Protein AF-A0A8J3GT06-F1 (afdb_monomer)

Sequence (235 aa):
MSSTHSVPPRPRIAAIVVALVASAALFVTGVATIASGVLGGYLYWGEALLVTDQRPFMSGQPNVEYNGILFSSMEPLVGARAASTVADVLNQLVLLALAGNLALVAGSLILRRPFTRALRWGLVVLGGLVLASGTIAPQFDALASDLAVQELGFPAATLEPSTLGPSTPQIHGTPADATAPDEQHGEHVLLTAGTWPYILMRVDAGLAAIGITLVLLGILIRDGIRLQRDTEGLV

pLDDT: mean 74.3, std 18.5, range [32.81, 96.5]

Structure (mmCIF, N/CA/C/O backbone):
data_AF-A0A8J3GT06-F1
#
_entry.id   AF-A0A8J3GT06-F1
#
loop_
_atom_site.group_PDB
_atom_site.id
_atom_site.type_symbol
_atom_site.label_ato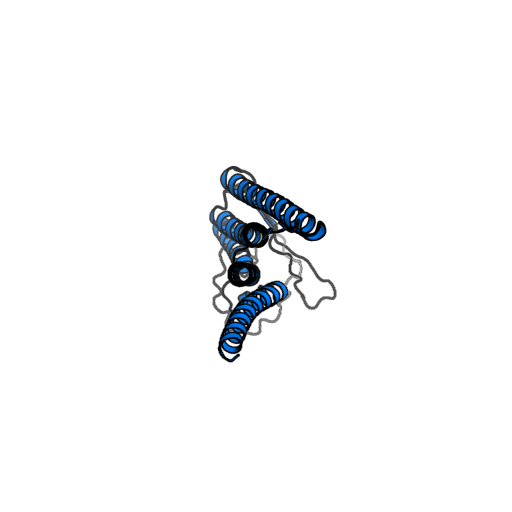m_id
_atom_site.label_alt_id
_atom_site.label_comp_id
_atom_site.label_asym_id
_atom_site.label_entity_id
_atom_site.label_seq_id
_atom_site.pdbx_PDB_ins_code
_atom_site.Cartn_x
_atom_site.Cartn_y
_atom_site.Cartn_z
_atom_site.occupancy
_atom_site.B_iso_or_equiv
_atom_site.auth_seq_id
_atom_site.auth_comp_id
_atom_site.auth_asym_id
_atom_site.auth_atom_id
_atom_site.pdbx_PDB_model_num
ATOM 1 N N . MET A 1 1 ? -29.987 17.899 41.317 1.00 56.78 1 MET A N 1
ATOM 2 C CA . MET A 1 1 ? -29.100 16.806 40.863 1.00 56.78 1 MET A CA 1
ATOM 3 C C . MET A 1 1 ? -27.958 17.440 40.081 1.00 56.78 1 MET A C 1
ATOM 5 O O . MET A 1 1 ? -28.186 17.888 38.968 1.00 56.78 1 MET A O 1
ATOM 9 N N . SER A 1 2 ? -26.779 17.594 40.692 1.00 64.56 2 SER A N 1
ATOM 10 C CA . SER A 1 2 ? -25.617 18.209 40.031 1.00 64.56 2 SER A CA 1
ATOM 11 C C . SER A 1 2 ? -24.928 17.195 39.127 1.00 64.56 2 SER A C 1
ATOM 13 O O . SER A 1 2 ? -24.384 16.207 39.614 1.00 64.56 2 SER A O 1
ATOM 15 N N . SER A 1 3 ? -24.930 17.447 37.820 1.00 66.94 3 SER A N 1
ATOM 16 C CA . SER A 1 3 ? -24.086 16.736 36.864 1.00 66.94 3 SER A CA 1
ATOM 17 C C . SER A 1 3 ? -22.638 17.190 37.048 1.00 66.94 3 SER A C 1
ATOM 19 O O . SER A 1 3 ? -22.244 18.263 36.587 1.00 66.94 3 SER A O 1
ATOM 21 N N . THR A 1 4 ? -21.832 16.400 37.746 1.00 69.94 4 THR A N 1
ATOM 22 C CA . THR A 1 4 ? -20.388 16.614 37.806 1.00 69.94 4 THR A CA 1
ATOM 23 C C . THR A 1 4 ? -19.786 16.272 36.441 1.00 69.94 4 THR A C 1
ATOM 25 O O . THR A 1 4 ? -19.720 15.114 36.034 1.00 69.94 4 THR A O 1
ATOM 28 N N . HIS A 1 5 ? -19.363 17.293 35.693 1.00 67.31 5 HIS A N 1
ATOM 29 C CA . HIS A 1 5 ? -18.553 17.104 34.491 1.00 67.31 5 HIS A CA 1
ATOM 30 C C . HIS A 1 5 ? -17.193 16.527 34.904 1.00 67.31 5 HIS A C 1
ATOM 32 O O . HIS A 1 5 ? -16.328 17.244 35.404 1.00 67.31 5 HIS A O 1
ATOM 38 N N . SER A 1 6 ? -17.003 15.220 34.722 1.00 75.69 6 SER A N 1
ATOM 39 C CA . SER A 1 6 ? -15.711 14.580 34.949 1.00 75.69 6 SER A CA 1
ATOM 40 C C . SER A 1 6 ? -14.716 15.025 33.874 1.00 75.69 6 SER A C 1
ATOM 42 O O . SER A 1 6 ? -14.921 14.835 32.672 1.00 75.69 6 SER A O 1
ATOM 44 N N . VAL A 1 7 ? -13.629 15.658 34.313 1.00 78.25 7 VAL A N 1
ATOM 45 C CA . VAL A 1 7 ? -12.494 15.998 33.450 1.00 78.25 7 VAL A CA 1
ATOM 46 C C . VAL A 1 7 ? -11.867 14.685 32.959 1.00 78.25 7 VAL A C 1
ATOM 48 O O . VAL A 1 7 ? -11.602 13.802 33.779 1.00 78.25 7 VAL A O 1
ATOM 51 N N . PRO A 1 8 ? -11.639 14.504 31.644 1.00 73.50 8 PRO A N 1
ATOM 52 C CA . PRO A 1 8 ? -11.047 13.276 31.130 1.00 73.50 8 PRO A CA 1
ATOM 53 C C . PRO A 1 8 ? -9.624 13.071 31.677 1.00 73.50 8 PRO A C 1
ATOM 55 O O . PRO A 1 8 ? -8.892 14.041 31.891 1.00 73.50 8 PRO A O 1
ATOM 58 N N . PRO A 1 9 ? -9.193 11.814 31.878 1.00 82.62 9 PRO A N 1
ATOM 59 C CA . PRO A 1 9 ? -7.866 11.518 32.401 1.00 82.62 9 PRO A CA 1
ATOM 60 C C . PRO A 1 9 ? -6.782 12.038 31.443 1.00 82.62 9 PRO A C 1
ATOM 62 O O . PRO A 1 9 ? -6.801 11.744 30.245 1.00 82.62 9 PRO A O 1
ATOM 65 N N . ARG A 1 10 ? -5.802 12.772 31.990 1.00 85.06 10 ARG A N 1
ATOM 66 C CA . ARG A 1 10 ? -4.627 13.323 31.282 1.00 85.06 10 ARG A CA 1
ATOM 67 C C . ARG A 1 10 ? -3.958 12.372 30.264 1.00 85.06 10 ARG A C 1
ATOM 69 O O . ARG A 1 10 ? -3.665 12.852 29.169 1.00 85.06 10 ARG A O 1
ATOM 76 N N . PRO A 1 11 ? -3.760 11.058 30.525 1.00 85.94 11 PRO A N 1
ATOM 77 C CA . PRO A 1 11 ? -3.137 10.161 29.541 1.00 85.94 11 PRO A CA 1
ATOM 78 C C . PRO A 1 11 ? -3.925 10.029 28.231 1.00 85.94 11 PRO A C 1
ATOM 80 O O . PRO A 1 11 ? -3.330 9.869 27.168 1.00 85.94 11 PRO A O 1
ATOM 83 N N . ARG A 1 12 ? -5.258 10.153 28.270 1.00 79.69 12 ARG A N 1
ATOM 84 C CA . ARG A 1 12 ? -6.092 10.051 27.065 1.00 79.69 12 ARG A CA 1
ATOM 85 C C . ARG A 1 12 ? -5.878 11.237 26.127 1.00 79.69 12 ARG A C 1
ATOM 87 O O . ARG A 1 12 ? -5.834 11.052 24.917 1.00 79.69 12 ARG A O 1
ATOM 94 N N . ILE A 1 13 ? -5.740 12.441 26.684 1.00 83.25 13 ILE A N 1
ATOM 95 C CA . ILE A 1 13 ? -5.494 13.658 25.900 1.00 83.25 13 ILE A CA 1
ATOM 96 C C . ILE A 1 13 ? -4.124 13.561 25.220 1.00 83.25 13 ILE A C 1
ATOM 98 O O . ILE A 1 13 ? -4.027 13.809 24.022 1.00 83.25 13 ILE A O 1
ATOM 102 N N . ALA A 1 14 ? -3.095 13.122 25.952 1.00 85.75 14 ALA A N 1
ATOM 103 C CA . ALA A 1 14 ? -1.754 12.942 25.402 1.00 85.75 14 ALA A CA 1
ATOM 104 C C . ALA A 1 14 ? -1.736 11.945 24.229 1.00 85.75 14 ALA A C 1
ATOM 106 O O . ALA A 1 14 ? -1.213 12.269 23.166 1.00 85.75 14 ALA A O 1
ATOM 107 N N . ALA A 1 15 ? -2.373 10.777 24.377 1.00 82.25 15 ALA A N 1
ATOM 108 C CA . ALA A 1 15 ? -2.441 9.775 23.311 1.00 82.25 15 ALA A CA 1
ATOM 109 C C . ALA A 1 15 ? -3.134 10.301 22.039 1.00 82.25 15 ALA A C 1
ATOM 111 O O . ALA A 1 15 ? -2.670 10.049 20.930 1.00 82.25 15 ALA A O 1
ATOM 112 N N . ILE A 1 16 ? -4.218 11.070 22.194 1.00 85.75 16 ILE A N 1
ATOM 113 C CA . ILE A 1 16 ? -4.935 11.688 21.068 1.00 85.75 16 ILE A CA 1
ATOM 114 C C . ILE A 1 16 ? -4.046 12.708 20.349 1.00 85.75 16 ILE A C 1
ATOM 116 O O . ILE A 1 16 ? -3.973 12.690 19.122 1.00 85.75 16 ILE A O 1
ATOM 120 N N . VAL A 1 17 ? -3.361 13.579 21.096 1.00 88.38 17 VAL A N 1
ATOM 121 C CA . VAL A 1 17 ? -2.465 14.591 20.517 1.00 88.38 17 VAL A CA 1
ATOM 122 C C . VAL A 1 17 ? -1.322 13.922 19.756 1.00 88.38 17 VAL A C 1
ATOM 124 O O . VAL A 1 17 ? -1.069 14.287 18.611 1.00 88.38 17 VAL A O 1
ATOM 127 N N . VAL A 1 18 ? -0.686 12.901 20.339 1.00 89.50 18 VAL A N 1
ATOM 128 C CA . VAL A 1 18 ? 0.391 12.147 19.678 1.00 89.50 18 VAL A CA 1
ATOM 129 C C . VAL A 1 18 ? -0.103 11.493 18.387 1.00 89.50 18 VAL A C 1
ATOM 131 O O . VAL A 1 18 ? 0.549 11.628 17.355 1.00 89.50 18 VAL A O 1
ATOM 134 N N . ALA A 1 19 ? -1.270 10.842 18.407 1.00 82.44 19 ALA A N 1
ATOM 135 C CA . ALA A 1 19 ? -1.837 10.208 17.217 1.00 82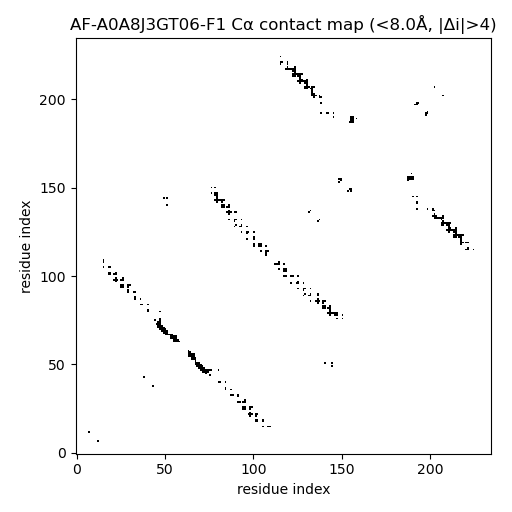.44 19 ALA A CA 1
ATOM 136 C C . ALA A 1 19 ? -2.153 11.218 16.098 1.00 82.44 19 ALA A C 1
ATOM 138 O O . ALA A 1 19 ? -1.909 10.929 14.927 1.00 82.44 19 ALA A O 1
ATOM 139 N N . LEU A 1 20 ? -2.660 12.409 16.443 1.00 85.75 20 LEU A N 1
ATOM 140 C CA . LEU A 1 20 ? -2.934 13.474 15.472 1.00 85.75 20 LEU A CA 1
ATOM 141 C C . LEU A 1 20 ? -1.653 14.057 14.875 1.00 85.75 20 LEU A C 1
ATOM 143 O O . LEU A 1 20 ? -1.583 14.239 13.663 1.00 85.75 20 LEU A O 1
ATOM 147 N N . VAL A 1 21 ? -0.638 14.318 15.702 1.00 89.12 21 VAL A N 1
ATOM 148 C CA . VAL A 1 21 ? 0.659 14.828 15.231 1.00 89.12 21 VAL A CA 1
ATOM 149 C C . VAL A 1 21 ? 1.339 13.802 14.326 1.00 89.12 21 VAL A C 1
ATOM 151 O O . VAL A 1 21 ? 1.790 14.157 13.241 1.00 89.12 21 VAL A O 1
ATOM 154 N N . ALA A 1 22 ? 1.354 12.526 14.723 1.00 86.06 22 ALA A N 1
ATOM 155 C CA . ALA A 1 22 ? 1.900 11.448 13.905 1.00 86.06 22 ALA A CA 1
ATOM 156 C C . ALA A 1 22 ? 1.150 11.309 12.571 1.00 86.06 22 ALA A C 1
ATOM 158 O O . ALA A 1 22 ? 1.777 11.200 11.522 1.00 86.06 22 ALA A O 1
ATOM 159 N N . SER A 1 23 ? -0.184 11.375 12.592 1.00 81.06 23 SER A N 1
ATOM 160 C CA . SER A 1 23 ? -1.004 11.360 11.377 1.00 81.06 23 SER A CA 1
ATOM 161 C C . SER A 1 23 ? -0.687 12.537 10.451 1.00 81.06 23 SER A C 1
ATOM 163 O O . SER A 1 23 ? -0.471 12.326 9.261 1.00 81.06 23 SER A O 1
ATOM 165 N N . ALA A 1 24 ? -0.594 13.759 10.983 1.00 84.00 24 ALA A N 1
ATOM 166 C CA . ALA A 1 24 ? -0.264 14.939 10.189 1.00 84.00 24 ALA A CA 1
ATOM 167 C C . ALA A 1 24 ? 1.135 14.835 9.565 1.00 84.00 24 ALA A C 1
ATOM 169 O O . ALA A 1 24 ? 1.290 15.104 8.376 1.00 84.00 24 ALA A O 1
ATOM 170 N N . ALA A 1 25 ? 2.133 14.393 10.337 1.00 87.38 25 ALA A N 1
ATOM 171 C CA . ALA A 1 25 ? 3.492 14.186 9.844 1.00 87.38 25 ALA A CA 1
ATOM 172 C C . ALA A 1 25 ? 3.529 13.143 8.718 1.00 87.38 25 ALA A C 1
ATOM 174 O O . ALA A 1 25 ? 4.070 13.417 7.652 1.00 87.38 25 ALA A O 1
ATOM 175 N N . LEU A 1 26 ? 2.892 11.984 8.915 1.00 84.25 26 LEU A N 1
ATOM 176 C CA . LEU A 1 26 ? 2.798 10.948 7.886 1.00 84.25 26 LEU A CA 1
ATOM 177 C C . LEU A 1 26 ? 2.080 11.467 6.635 1.00 84.25 26 LEU A C 1
ATOM 179 O O . LEU A 1 26 ? 2.570 11.283 5.527 1.00 84.25 26 LEU A O 1
ATOM 183 N N . PHE A 1 27 ? 0.957 12.168 6.790 1.00 86.69 27 PHE A N 1
ATOM 184 C CA . PHE A 1 27 ? 0.220 12.719 5.656 1.00 86.69 27 PHE A CA 1
ATOM 185 C C . PHE A 1 27 ? 1.072 13.694 4.835 1.00 86.69 27 PHE A C 1
ATOM 187 O O . PHE A 1 27 ? 1.149 13.559 3.616 1.00 86.69 27 PHE A O 1
ATOM 194 N N . VAL A 1 28 ? 1.751 14.639 5.495 1.00 87.56 28 VAL A N 1
ATOM 195 C CA . VAL A 1 28 ? 2.631 15.605 4.823 1.00 87.56 28 VAL A CA 1
ATOM 196 C C . VAL A 1 28 ? 3.773 14.891 4.101 1.00 87.56 28 VAL A C 1
ATOM 198 O O . VAL A 1 28 ? 4.014 15.188 2.935 1.00 87.56 28 VAL A O 1
ATOM 201 N N . THR A 1 29 ? 4.427 13.917 4.741 1.00 87.12 29 THR A N 1
ATOM 202 C CA . THR A 1 29 ? 5.504 13.132 4.118 1.00 87.12 29 THR A CA 1
ATOM 203 C C . THR A 1 29 ? 5.009 12.347 2.903 1.00 87.12 29 THR A C 1
ATOM 205 O O . THR A 1 29 ? 5.645 12.387 1.852 1.00 87.12 29 THR A O 1
ATOM 208 N N . GLY A 1 30 ? 3.859 11.675 3.008 1.00 80.06 30 GLY A N 1
ATOM 209 C CA . GLY A 1 30 ? 3.277 10.914 1.901 1.00 80.06 30 GLY A CA 1
ATOM 210 C C . GLY A 1 30 ? 2.906 11.807 0.717 1.00 80.06 30 GLY A C 1
ATOM 211 O O . GLY A 1 30 ? 3.290 11.526 -0.415 1.00 80.06 30 GLY A O 1
ATOM 212 N N . VAL A 1 31 ? 2.230 12.933 0.972 1.00 84.81 31 VAL A N 1
ATOM 213 C CA . VAL A 1 31 ? 1.879 13.901 -0.081 1.00 84.81 31 VAL A CA 1
ATOM 214 C C . VAL A 1 31 ? 3.128 14.511 -0.712 1.00 84.81 31 VAL A C 1
ATOM 216 O O . VAL A 1 31 ? 3.192 14.600 -1.934 1.00 84.81 31 VAL A O 1
ATOM 219 N N . ALA A 1 32 ? 4.126 14.901 0.087 1.00 85.50 32 ALA A N 1
ATOM 220 C CA . ALA A 1 32 ? 5.371 15.467 -0.425 1.00 85.50 32 ALA A CA 1
ATOM 221 C C . ALA A 1 32 ? 6.125 14.471 -1.315 1.00 85.50 32 ALA A C 1
ATOM 223 O O . ALA A 1 32 ? 6.616 14.866 -2.368 1.00 85.50 32 ALA A O 1
ATOM 224 N N . THR A 1 33 ? 6.153 13.189 -0.937 1.00 81.50 33 THR A N 1
ATOM 225 C CA . THR A 1 33 ? 6.840 12.138 -1.705 1.00 81.50 33 THR A CA 1
ATOM 226 C C . THR A 1 33 ? 6.109 11.809 -3.008 1.00 81.50 33 THR A C 1
ATOM 228 O O . THR A 1 33 ? 6.741 11.672 -4.053 1.00 81.50 33 THR A O 1
ATOM 231 N N . ILE A 1 34 ? 4.770 11.748 -2.992 1.00 83.19 34 ILE A N 1
ATOM 232 C CA . ILE A 1 34 ? 3.976 11.603 -4.226 1.00 83.19 34 ILE A CA 1
ATOM 233 C C . ILE A 1 34 ? 4.184 12.818 -5.129 1.00 83.19 34 ILE A C 1
ATOM 235 O O . ILE A 1 34 ? 4.432 12.660 -6.320 1.00 83.19 34 ILE A O 1
ATOM 239 N N . ALA A 1 35 ? 4.100 14.030 -4.576 1.00 85.00 35 ALA A N 1
ATOM 240 C CA . ALA A 1 35 ? 4.286 15.251 -5.345 1.00 85.00 35 ALA A CA 1
ATOM 241 C C . ALA A 1 35 ? 5.686 15.303 -5.962 1.00 85.00 35 ALA A C 1
ATOM 243 O O . ALA A 1 35 ? 5.800 15.604 -7.143 1.00 85.00 35 ALA A O 1
ATOM 244 N N . SER A 1 36 ? 6.738 14.956 -5.214 1.00 81.06 36 SER A N 1
ATOM 245 C CA . SER A 1 36 ? 8.103 14.915 -5.740 1.00 81.06 36 SER A CA 1
ATOM 246 C C . SER A 1 36 ? 8.295 13.822 -6.786 1.00 81.06 36 SER A C 1
ATOM 248 O O . SER A 1 36 ? 8.979 14.066 -7.771 1.00 81.06 36 SER A O 1
ATOM 250 N N . GLY A 1 37 ? 7.682 12.647 -6.609 1.00 77.06 37 GLY A N 1
ATOM 251 C CA . GLY A 1 37 ? 7.752 11.545 -7.573 1.00 77.06 37 GLY A CA 1
ATOM 252 C C . GLY A 1 37 ? 7.040 11.878 -8.883 1.00 77.06 37 GLY A C 1
ATOM 253 O O . GLY A 1 37 ? 7.619 11.748 -9.954 1.00 77.06 37 GLY A O 1
ATOM 254 N N . VAL A 1 38 ? 5.815 12.406 -8.803 1.00 78.12 38 VAL A N 1
ATOM 255 C CA . VAL A 1 38 ? 5.036 12.832 -9.975 1.00 78.12 38 VAL A CA 1
ATOM 256 C C . VAL A 1 38 ? 5.714 14.017 -10.663 1.00 78.12 38 VAL A C 1
ATOM 258 O O . VAL A 1 38 ? 5.969 13.972 -11.863 1.00 78.12 38 VAL A O 1
ATOM 261 N N . LEU A 1 39 ? 6.060 15.074 -9.924 1.00 80.50 39 LEU A N 1
ATOM 262 C CA . LEU A 1 39 ? 6.734 16.236 -10.506 1.00 80.50 39 LEU A CA 1
ATOM 263 C C . LEU A 1 39 ? 8.106 15.854 -11.068 1.00 80.50 39 LEU A C 1
ATOM 265 O O . LEU A 1 39 ? 8.439 16.292 -12.160 1.00 80.50 39 LEU A O 1
ATOM 269 N N . GLY A 1 40 ? 8.869 15.006 -10.379 1.00 70.44 40 GLY A N 1
ATOM 270 C CA . GLY A 1 40 ? 10.142 14.476 -10.862 1.00 70.44 40 GLY A CA 1
ATOM 271 C C . GLY A 1 40 ? 9.977 13.673 -12.150 1.00 70.44 40 GLY A C 1
ATOM 272 O O . GLY A 1 40 ? 10.653 13.956 -13.131 1.00 70.44 40 GLY A O 1
ATOM 273 N N . GLY A 1 41 ? 9.023 12.742 -12.195 1.00 66.62 41 GLY A N 1
ATOM 274 C CA . GLY A 1 41 ? 8.772 11.896 -13.364 1.00 66.62 41 GLY A CA 1
ATOM 275 C C . GLY A 1 41 ? 8.337 12.669 -14.613 1.00 66.62 41 GLY A C 1
ATOM 276 O O . GLY A 1 41 ? 8.779 12.334 -15.713 1.00 66.62 41 GLY A O 1
ATOM 277 N N . TYR A 1 42 ? 7.518 13.719 -14.451 1.00 64.81 42 TYR A N 1
ATOM 278 C CA . TYR A 1 42 ? 6.988 14.516 -15.567 1.00 64.81 42 TYR A CA 1
ATOM 279 C C . TYR A 1 42 ? 7.824 15.754 -15.930 1.00 64.81 42 TYR A C 1
ATOM 281 O O . TYR A 1 42 ? 7.787 16.179 -17.083 1.00 64.81 42 TYR A O 1
ATOM 289 N N . LEU A 1 43 ? 8.550 16.365 -14.984 1.00 61.59 43 LEU A N 1
ATOM 290 C CA . LEU A 1 43 ? 9.301 17.608 -15.229 1.00 61.59 43 LEU A CA 1
ATOM 291 C C . LEU A 1 43 ? 10.794 17.383 -15.494 1.00 61.59 43 LEU A C 1
ATOM 293 O O . LEU A 1 43 ? 11.419 18.266 -16.083 1.00 61.59 43 LEU A O 1
ATOM 297 N N . TYR A 1 44 ? 11.383 16.240 -15.118 1.00 56.31 44 TYR A N 1
ATOM 298 C CA . TYR A 1 44 ? 12.775 15.949 -15.472 1.00 56.31 44 TYR A CA 1
ATOM 299 C C . TYR A 1 44 ? 12.892 15.350 -16.879 1.00 56.31 44 TYR A C 1
ATOM 301 O O . TYR A 1 44 ? 12.746 14.145 -17.099 1.00 56.31 44 TYR A O 1
ATOM 309 N N . TRP A 1 45 ? 13.275 16.214 -17.819 1.00 51.47 45 TRP A N 1
ATOM 310 C CA . TRP A 1 45 ? 13.847 15.881 -19.131 1.00 51.47 45 TRP A CA 1
ATOM 311 C C . TRP A 1 45 ? 15.319 15.430 -18.999 1.00 51.47 45 TRP A C 1
ATOM 313 O O . TRP A 1 45 ? 16.187 15.893 -19.732 1.00 51.47 45 TRP A O 1
ATOM 323 N N . GLY A 1 46 ? 15.631 14.617 -17.988 1.00 52.41 46 GLY A N 1
ATOM 324 C CA . GLY A 1 46 ? 16.983 14.128 -17.695 1.00 52.41 46 GLY A CA 1
ATOM 325 C C . GLY A 1 46 ? 17.038 12.605 -17.688 1.00 52.41 46 GLY A C 1
ATOM 326 O O . GLY A 1 46 ? 15.982 11.972 -17.649 1.00 52.41 46 GLY A O 1
ATOM 327 N N . GLU A 1 47 ? 18.257 12.058 -17.734 1.00 49.44 47 GLU A N 1
ATOM 328 C CA . GLU A 1 47 ? 18.579 10.624 -17.792 1.00 49.44 47 GLU A CA 1
ATOM 329 C C . GLU A 1 47 ? 17.602 9.770 -16.972 1.00 49.44 47 GLU A C 1
ATOM 331 O O . GLU A 1 47 ? 17.430 9.961 -15.766 1.00 49.44 47 GLU A O 1
ATOM 336 N N . ALA A 1 48 ? 16.919 8.836 -17.636 1.00 47.34 48 ALA A N 1
ATOM 337 C CA . ALA A 1 48 ? 16.131 7.841 -16.926 1.00 47.34 48 ALA A CA 1
ATOM 338 C C . ALA A 1 48 ? 17.099 6.828 -16.316 1.00 47.34 48 ALA A C 1
ATOM 340 O O . ALA A 1 48 ? 17.708 6.066 -17.055 1.00 47.34 48 ALA A O 1
ATOM 341 N N . LEU A 1 49 ? 17.234 6.831 -14.991 1.00 49.50 49 LEU A N 1
ATOM 342 C CA . LEU A 1 49 ? 17.957 5.796 -14.268 1.00 49.50 49 LEU A CA 1
ATOM 343 C C . LEU A 1 49 ? 16.963 4.710 -13.860 1.00 49.50 49 LEU A C 1
ATOM 345 O O . LEU A 1 49 ? 16.270 4.854 -12.852 1.00 49.50 49 LEU A O 1
ATOM 349 N N . LEU A 1 50 ? 16.873 3.633 -14.639 1.00 51.50 50 LEU A N 1
ATOM 350 C CA . LEU A 1 50 ? 16.113 2.462 -14.214 1.00 51.50 50 LEU A CA 1
ATOM 351 C C . LEU A 1 50 ? 17.066 1.507 -13.495 1.00 51.50 50 LEU A C 1
ATOM 353 O O . LEU A 1 50 ? 17.927 0.890 -14.122 1.00 51.50 50 LEU A O 1
ATOM 357 N N . VAL A 1 51 ? 16.925 1.404 -12.174 1.00 55.25 51 VAL A N 1
ATOM 358 C CA . VAL A 1 51 ? 17.625 0.394 -11.375 1.00 55.25 51 VAL A CA 1
ATOM 359 C C . VAL A 1 51 ? 16.680 -0.786 -11.218 1.00 55.25 51 VAL A C 1
ATOM 361 O O . VAL A 1 51 ? 15.713 -0.715 -10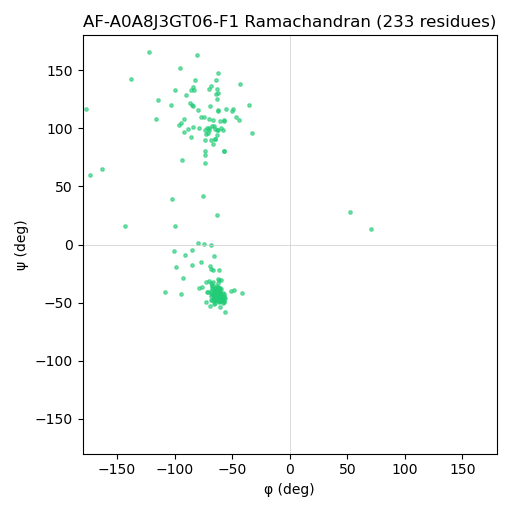.463 1.00 55.25 51 VAL A O 1
ATOM 364 N N . THR A 1 52 ? 16.928 -1.873 -11.944 1.00 55.81 52 THR A N 1
ATOM 365 C CA . THR A 1 52 ? 16.190 -3.117 -11.706 1.00 55.81 52 THR A CA 1
ATOM 366 C C . THR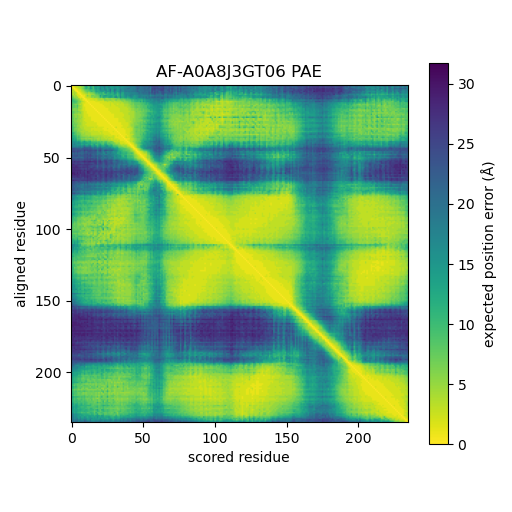 A 1 52 ? 16.585 -3.692 -10.349 1.00 55.81 52 THR A C 1
ATOM 368 O O . THR A 1 52 ? 17.776 -3.744 -10.033 1.00 55.81 52 THR A O 1
ATOM 371 N N . ASP A 1 53 ? 15.599 -4.148 -9.576 1.00 50.44 53 ASP A N 1
ATOM 372 C CA . ASP A 1 53 ? 15.790 -4.784 -8.269 1.00 50.44 53 ASP A CA 1
ATOM 373 C C . ASP A 1 53 ? 16.864 -5.888 -8.356 1.00 50.44 53 ASP A C 1
ATOM 375 O O . ASP A 1 53 ? 16.720 -6.858 -9.109 1.00 50.44 53 ASP A O 1
ATOM 379 N N . GLN A 1 54 ? 17.973 -5.705 -7.630 1.00 47.16 54 GLN A N 1
ATOM 380 C CA . GLN A 1 54 ? 19.121 -6.612 -7.616 1.00 47.16 54 GLN A CA 1
ATOM 381 C C . GLN A 1 54 ? 18.750 -7.873 -6.839 1.00 47.16 54 GLN A C 1
ATOM 383 O O . GLN A 1 54 ? 19.072 -8.021 -5.660 1.00 47.16 54 GLN A O 1
ATOM 388 N N . ARG A 1 55 ? 18.037 -8.798 -7.477 1.00 43.91 55 ARG A N 1
ATOM 389 C CA . ARG A 1 55 ? 17.787 -10.098 -6.861 1.00 43.91 55 ARG A CA 1
ATOM 390 C C . ARG A 1 55 ? 18.969 -11.025 -7.125 1.00 43.91 55 ARG A C 1
ATOM 392 O O . ARG A 1 55 ? 19.465 -11.066 -8.249 1.00 43.91 55 ARG A O 1
ATOM 399 N N . PRO A 1 56 ? 19.430 -11.764 -6.105 1.00 40.44 56 PRO A N 1
ATOM 400 C CA . PRO A 1 56 ? 20.562 -12.661 -6.246 1.00 40.44 56 PRO A CA 1
ATOM 401 C C . PRO A 1 56 ? 20.227 -13.745 -7.270 1.00 40.44 56 PRO A C 1
ATOM 403 O O . PRO A 1 56 ? 19.342 -14.574 -7.045 1.00 40.44 56 PRO A O 1
ATOM 406 N N . PHE A 1 57 ? 20.944 -13.760 -8.390 1.00 42.53 57 PHE A N 1
ATOM 407 C CA . PHE A 1 57 ? 20.950 -14.925 -9.256 1.00 42.53 57 PHE A CA 1
ATOM 408 C C . PHE A 1 57 ? 21.857 -15.961 -8.599 1.00 42.53 57 PHE A C 1
ATOM 410 O O . PHE A 1 57 ? 23.073 -15.797 -8.546 1.00 42.53 57 PHE A O 1
ATOM 417 N N . MET A 1 58 ? 21.272 -17.043 -8.084 1.00 37.09 58 MET A N 1
ATOM 418 C CA . MET A 1 58 ? 22.051 -18.239 -7.771 1.00 37.09 58 MET A CA 1
ATOM 419 C C . MET A 1 58 ? 22.405 -18.927 -9.093 1.00 37.09 58 MET A C 1
ATOM 421 O O . MET A 1 58 ? 21.791 -19.922 -9.475 1.00 37.09 58 MET A O 1
ATOM 425 N N . SER A 1 59 ? 23.387 -18.390 -9.821 1.00 41.53 59 SER A N 1
ATOM 426 C CA . SER A 1 59 ? 24.183 -19.261 -10.684 1.00 41.53 59 SER A CA 1
ATOM 427 C C . SER A 1 59 ? 24.909 -20.221 -9.735 1.00 41.53 59 SER A C 1
ATOM 429 O O . SER A 1 59 ? 25.264 -19.821 -8.632 1.00 41.53 59 SER A O 1
ATOM 431 N N . GLY A 1 60 ? 25.067 -21.502 -10.071 1.00 38.09 60 GLY A N 1
ATOM 432 C CA . GLY A 1 60 ? 25.630 -22.532 -9.176 1.00 38.09 60 GLY A CA 1
ATOM 433 C C . GLY A 1 60 ? 27.095 -22.328 -8.743 1.00 38.09 60 GLY A C 1
ATOM 434 O O . GLY A 1 60 ? 27.783 -23.302 -8.449 1.00 38.09 60 GLY A O 1
ATOM 435 N N . GLN A 1 61 ? 27.591 -21.092 -8.734 1.00 37.56 61 GLN A N 1
ATOM 436 C CA . GLN A 1 61 ? 28.864 -20.663 -8.189 1.00 37.56 61 GLN A CA 1
ATOM 437 C C . GLN A 1 61 ? 28.707 -20.133 -6.750 1.00 37.56 61 GLN A C 1
ATOM 439 O O . GLN A 1 61 ? 27.660 -19.608 -6.381 1.00 37.56 61 GLN A O 1
ATOM 444 N N . PRO A 1 62 ? 29.757 -20.227 -5.915 1.00 37.78 62 PRO A N 1
ATOM 445 C CA . PRO A 1 62 ? 29.738 -19.755 -4.525 1.00 37.78 62 PRO A CA 1
ATOM 446 C C . PRO A 1 62 ? 29.649 -18.224 -4.368 1.00 37.78 62 PRO A C 1
ATOM 448 O O . PRO A 1 62 ? 29.620 -17.739 -3.238 1.00 37.78 62 PRO A O 1
ATOM 451 N N . ASN A 1 63 ? 29.600 -17.466 -5.467 1.00 32.81 63 ASN A N 1
ATOM 452 C CA . ASN A 1 63 ? 29.458 -16.016 -5.458 1.00 32.81 63 ASN A CA 1
ATOM 453 C C . ASN A 1 63 ? 28.021 -15.624 -5.810 1.00 32.81 63 ASN A C 1
ATOM 455 O O . ASN A 1 63 ? 27.525 -15.926 -6.892 1.00 32.81 63 ASN A O 1
ATOM 459 N N . VAL A 1 64 ? 27.369 -14.920 -4.886 1.00 36.16 64 VAL A N 1
ATOM 460 C CA . VAL A 1 64 ? 26.089 -14.257 -5.133 1.00 36.16 64 VAL A CA 1
ATOM 461 C C . VAL A 1 64 ? 26.380 -12.964 -5.891 1.00 36.16 64 VAL A C 1
ATOM 463 O O . VAL A 1 64 ? 26.807 -11.978 -5.293 1.00 36.16 64 VAL A O 1
ATOM 466 N N . GLU A 1 65 ? 26.195 -12.979 -7.208 1.00 37.78 65 GLU A N 1
ATOM 467 C CA . GLU A 1 65 ? 26.326 -11.784 -8.041 1.00 37.78 65 GLU A CA 1
ATOM 468 C C . GLU A 1 65 ? 24.997 -11.020 -8.074 1.00 37.78 65 GLU A C 1
ATOM 470 O O . GLU A 1 65 ? 23.948 -11.544 -8.459 1.00 37.78 65 GLU A O 1
ATOM 475 N N . TYR A 1 66 ? 25.047 -9.762 -7.640 1.00 38.19 66 TYR A N 1
ATOM 476 C CA . TYR A 1 66 ? 23.933 -8.821 -7.683 1.00 38.19 66 TYR A CA 1
ATOM 477 C C . TYR A 1 66 ? 24.032 -7.996 -8.971 1.00 38.19 66 TYR A C 1
ATOM 479 O O . TYR A 1 66 ? 24.408 -6.826 -8.940 1.00 38.19 66 TYR A O 1
ATOM 487 N N . ASN A 1 67 ? 23.737 -8.603 -10.122 1.00 47.34 67 ASN A N 1
ATOM 488 C CA . ASN A 1 67 ? 23.699 -7.869 -11.389 1.00 47.34 67 ASN A CA 1
ATOM 489 C C . ASN A 1 67 ? 22.320 -7.233 -11.582 1.00 47.34 67 ASN A C 1
ATOM 491 O O . ASN A 1 67 ? 21.390 -7.851 -12.095 1.00 47.34 67 ASN A O 1
ATOM 495 N N . GLY A 1 68 ? 22.188 -5.983 -11.139 1.00 52.84 68 GLY A N 1
ATOM 496 C CA . GLY A 1 68 ? 21.141 -5.092 -11.634 1.00 52.84 68 GLY A CA 1
ATOM 497 C C . GLY A 1 68 ? 21.611 -4.466 -12.941 1.00 52.84 68 GLY A C 1
ATOM 498 O O . GLY A 1 68 ? 22.742 -3.986 -13.010 1.00 52.84 68 GLY A O 1
ATOM 499 N N . ILE A 1 69 ? 20.765 -4.465 -13.969 1.00 54.03 69 ILE A N 1
ATOM 500 C CA . ILE A 1 69 ? 21.064 -3.743 -15.205 1.00 54.03 69 ILE A CA 1
ATOM 501 C C . ILE A 1 69 ? 20.623 -2.302 -14.983 1.00 54.03 69 ILE A C 1
ATOM 503 O O . ILE A 1 69 ? 19.464 -2.030 -14.666 1.00 54.03 69 ILE A O 1
ATOM 507 N N . LEU A 1 70 ? 21.577 -1.387 -15.092 1.00 56.09 70 LEU A N 1
ATOM 508 C CA . LEU A 1 70 ? 21.335 0.036 -14.949 1.00 56.09 70 LEU A CA 1
ATOM 509 C C . LEU A 1 70 ? 21.155 0.611 -16.350 1.00 56.09 70 LEU A C 1
ATOM 511 O O . LEU A 1 70 ? 22.118 0.778 -17.096 1.00 56.09 70 LEU A O 1
ATOM 515 N N . PHE A 1 71 ? 19.904 0.867 -16.719 1.00 54.78 71 PHE A N 1
ATOM 516 C CA . PHE A 1 71 ? 19.593 1.527 -17.980 1.00 54.78 71 PHE A CA 1
ATOM 517 C C . PHE A 1 71 ? 19.702 3.032 -17.753 1.00 54.78 71 PHE A C 1
ATOM 519 O O . PHE A 1 71 ? 18.988 3.568 -16.907 1.00 54.78 71 PHE A O 1
ATOM 526 N N . SER A 1 72 ? 20.606 3.691 -18.482 1.00 59.12 72 SER A N 1
ATOM 527 C CA . SER A 1 72 ? 20.635 5.148 -18.625 1.00 59.12 72 SER A CA 1
ATOM 528 C C . SER A 1 72 ? 20.349 5.485 -20.080 1.00 59.12 72 SER A C 1
ATOM 530 O O . SER A 1 72 ? 21.014 4.975 -20.982 1.00 59.12 72 SER A O 1
ATOM 532 N N . SER A 1 73 ? 19.334 6.312 -20.314 1.00 61.44 73 SER A N 1
ATOM 533 C CA . SER A 1 73 ? 18.997 6.809 -21.646 1.00 61.44 73 SER A CA 1
ATOM 534 C C . SER A 1 73 ? 18.647 8.286 -21.597 1.00 61.44 73 SER A C 1
ATOM 536 O O . SER A 1 73 ? 17.996 8.756 -20.658 1.00 61.44 73 SER A O 1
ATOM 538 N N . MET A 1 74 ? 19.072 8.995 -22.642 1.00 65.31 74 MET A N 1
ATOM 539 C CA . MET A 1 74 ? 18.692 10.383 -22.914 1.00 65.31 74 MET A CA 1
ATOM 540 C C . MET A 1 74 ? 17.278 10.482 -23.502 1.00 65.31 74 MET A C 1
ATOM 542 O O . MET A 1 74 ? 16.702 11.569 -23.533 1.00 65.31 74 MET A O 1
ATOM 546 N N . GLU A 1 75 ? 16.713 9.366 -23.972 1.00 68.62 75 GLU A N 1
ATOM 547 C CA . GLU A 1 75 ? 15.357 9.324 -24.506 1.00 68.62 75 GLU A CA 1
ATOM 548 C C . GLU A 1 75 ? 14.317 9.196 -23.379 1.00 68.62 75 GLU A C 1
ATOM 550 O O . GLU A 1 75 ? 14.544 8.500 -22.380 1.00 68.62 75 GLU A O 1
ATOM 555 N N . PRO A 1 76 ? 13.162 9.875 -23.503 1.00 70.94 76 PRO A N 1
ATOM 556 C CA . PRO A 1 76 ? 12.109 9.804 -22.505 1.00 70.94 76 PRO A CA 1
ATOM 557 C C . PRO A 1 76 ? 11.447 8.421 -22.541 1.00 70.94 76 PRO A C 1
ATOM 559 O O . PRO A 1 76 ? 10.574 8.158 -23.363 1.00 70.94 76 PRO A O 1
ATOM 562 N N . LEU A 1 77 ? 11.840 7.553 -21.609 1.00 78.88 77 LEU A N 1
ATOM 563 C CA . LEU A 1 77 ? 11.221 6.246 -21.369 1.00 78.88 77 LEU A CA 1
ATOM 564 C C . LEU A 1 77 ? 9.857 6.393 -20.669 1.00 78.88 77 LEU A C 1
ATOM 566 O O . LEU A 1 77 ? 9.724 6.165 -19.461 1.00 78.88 77 LEU A O 1
ATOM 570 N N . VAL A 1 78 ? 8.857 6.911 -21.387 1.00 81.06 78 VAL A N 1
ATOM 571 C CA . VAL A 1 78 ? 7.570 7.328 -20.803 1.00 81.06 78 VAL A CA 1
ATOM 572 C C . VAL A 1 78 ? 6.816 6.140 -20.204 1.00 81.06 78 VAL A C 1
ATOM 574 O O . VAL A 1 78 ? 6.277 6.262 -19.102 1.00 81.06 78 VAL A O 1
ATOM 577 N N . GLY A 1 79 ? 6.787 4.996 -20.891 1.00 79.75 79 GLY A N 1
ATOM 578 C CA . GLY A 1 79 ? 6.099 3.793 -20.435 1.00 79.75 79 GLY A CA 1
ATOM 579 C C . GLY A 1 79 ? 6.732 3.221 -19.171 1.00 79.75 79 GLY A C 1
ATOM 580 O O . GLY A 1 79 ? 6.030 2.992 -18.182 1.00 79.75 79 GLY A O 1
ATOM 581 N N . ALA A 1 80 ? 8.060 3.073 -19.166 1.00 81.25 80 ALA A N 1
ATOM 582 C CA . ALA A 1 80 ? 8.791 2.578 -18.002 1.00 81.25 80 ALA A CA 1
ATOM 583 C C . ALA A 1 80 ? 8.603 3.484 -16.773 1.00 81.25 80 ALA A C 1
ATOM 585 O O . ALA A 1 80 ? 8.305 3.002 -15.680 1.00 81.25 80 ALA A O 1
ATOM 586 N N . ARG A 1 81 ? 8.691 4.810 -16.961 1.00 79.88 81 ARG A N 1
ATOM 587 C CA . ARG A 1 81 ? 8.482 5.799 -15.890 1.00 79.88 81 ARG A CA 1
ATOM 588 C C . ARG A 1 81 ? 7.058 5.796 -15.354 1.00 79.88 81 ARG A C 1
ATOM 590 O O . ARG A 1 81 ? 6.856 5.942 -14.150 1.00 79.88 81 ARG A O 1
ATOM 597 N N . ALA A 1 82 ? 6.059 5.659 -16.224 1.00 83.88 82 ALA A N 1
ATOM 598 C CA . ALA A 1 82 ? 4.671 5.591 -15.789 1.00 83.88 82 ALA A CA 1
ATOM 599 C C . ALA A 1 82 ? 4.442 4.358 -14.902 1.00 83.88 82 ALA A C 1
ATOM 601 O O . ALA A 1 82 ? 3.847 4.482 -13.832 1.00 83.88 82 ALA A O 1
ATOM 602 N N . ALA A 1 83 ? 4.963 3.195 -15.306 1.00 84.81 83 ALA A N 1
ATOM 603 C CA . ALA A 1 83 ? 4.856 1.962 -14.532 1.00 84.81 83 ALA A CA 1
ATOM 604 C C . ALA A 1 83 ? 5.576 2.063 -13.174 1.00 84.81 83 ALA A C 1
ATOM 606 O O . ALA A 1 83 ? 4.960 1.770 -12.148 1.00 84.81 83 ALA A O 1
ATOM 607 N N . SER A 1 84 ? 6.815 2.569 -13.136 1.00 83.50 84 SER A N 1
ATOM 608 C CA . SER A 1 84 ? 7.550 2.749 -11.874 1.00 83.50 84 SER A CA 1
ATOM 609 C C . SER A 1 84 ? 6.861 3.755 -10.941 1.00 83.50 84 SER A C 1
ATOM 611 O O . SER A 1 84 ? 6.715 3.512 -9.747 1.00 83.50 84 SER A O 1
ATOM 613 N N . THR A 1 85 ? 6.330 4.854 -11.489 1.00 84.75 85 THR A N 1
ATOM 614 C CA . THR A 1 85 ? 5.586 5.854 -10.705 1.00 84.75 85 THR A CA 1
ATOM 615 C C . THR A 1 85 ? 4.339 5.241 -10.066 1.00 84.75 85 THR A C 1
ATOM 617 O O . THR A 1 85 ? 3.991 5.578 -8.936 1.00 84.75 85 THR A O 1
ATOM 620 N N . VAL A 1 86 ? 3.650 4.328 -10.759 1.00 88.19 86 VAL A N 1
ATOM 621 C CA . VAL A 1 86 ? 2.490 3.621 -10.196 1.00 88.19 86 VAL A CA 1
ATOM 622 C C . VAL A 1 86 ? 2.902 2.723 -9.026 1.00 88.19 86 VAL A C 1
ATOM 624 O O . VAL A 1 86 ? 2.202 2.716 -8.009 1.00 88.19 86 VAL A O 1
ATOM 627 N N . ALA A 1 87 ? 4.030 2.014 -9.130 1.00 86.94 87 ALA A N 1
ATOM 628 C CA . ALA A 1 87 ? 4.567 1.204 -8.034 1.00 86.94 87 ALA A CA 1
ATOM 629 C C . ALA A 1 87 ? 4.889 2.064 -6.797 1.00 86.94 87 ALA A C 1
ATOM 631 O O . ALA A 1 87 ? 4.441 1.757 -5.687 1.00 86.94 87 ALA A O 1
ATOM 632 N N . ASP A 1 88 ? 5.562 3.201 -6.994 1.00 85.81 88 ASP A N 1
ATOM 633 C CA . ASP A 1 88 ? 5.871 4.151 -5.922 1.00 85.81 88 ASP A CA 1
ATOM 634 C C . ASP A 1 88 ? 4.606 4.723 -5.273 1.00 85.81 88 ASP A C 1
ATOM 636 O O . ASP A 1 88 ? 4.480 4.761 -4.045 1.00 85.81 88 ASP A O 1
ATOM 640 N N . VAL A 1 89 ? 3.628 5.136 -6.085 1.00 87.94 89 VAL A N 1
ATOM 641 C CA . VAL A 1 89 ? 2.356 5.681 -5.593 1.00 87.94 89 VAL A CA 1
ATOM 642 C C . VAL A 1 89 ? 1.600 4.646 -4.760 1.00 87.94 89 VAL A C 1
ATOM 644 O O . VAL A 1 89 ? 1.050 5.011 -3.720 1.00 87.94 89 VAL A O 1
ATOM 647 N N . LEU A 1 90 ? 1.598 3.366 -5.147 1.00 89.19 90 LEU A N 1
ATOM 648 C CA . LEU A 1 90 ? 0.979 2.298 -4.352 1.00 89.19 90 LEU A CA 1
ATOM 649 C C . LEU A 1 90 ? 1.584 2.211 -2.945 1.00 89.19 90 LEU A C 1
ATOM 651 O O . LEU A 1 90 ? 0.839 2.196 -1.962 1.00 89.19 90 LEU A O 1
ATOM 655 N N . ASN A 1 91 ? 2.914 2.257 -2.836 1.00 88.62 91 ASN A N 1
ATOM 656 C CA . A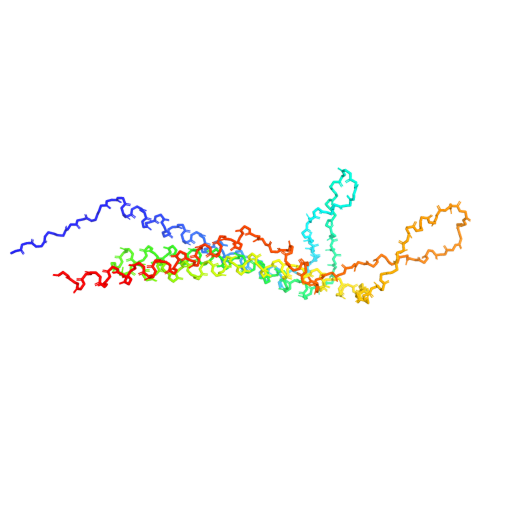SN A 1 91 ? 3.599 2.263 -1.543 1.00 88.62 91 ASN A CA 1
ATOM 657 C C . ASN A 1 91 ? 3.245 3.510 -0.712 1.00 88.62 91 ASN A C 1
ATOM 659 O O . ASN A 1 91 ? 3.001 3.416 0.494 1.00 88.62 91 ASN A O 1
ATOM 663 N N . GLN A 1 92 ? 3.130 4.680 -1.344 1.00 88.88 92 GLN A N 1
ATOM 664 C CA . GLN A 1 92 ? 2.743 5.912 -0.646 1.00 88.88 92 GLN A CA 1
ATOM 665 C C . GLN A 1 92 ? 1.274 5.919 -0.197 1.00 88.88 92 GLN A C 1
ATOM 667 O O . GLN A 1 92 ? 0.946 6.479 0.855 1.00 88.88 92 GLN A O 1
ATOM 672 N N . LEU A 1 93 ? 0.375 5.261 -0.935 1.00 90.50 93 LEU A N 1
ATOM 673 C CA . LEU A 1 93 ? -1.029 5.120 -0.541 1.00 90.50 93 LEU A CA 1
ATOM 674 C C . LEU A 1 93 ? -1.184 4.345 0.772 1.00 90.50 93 LEU A C 1
ATOM 676 O O . LEU A 1 93 ? -2.071 4.675 1.561 1.00 90.50 93 LEU A O 1
ATOM 680 N N . VAL A 1 94 ? -0.310 3.372 1.055 1.00 92.81 94 VAL A N 1
ATOM 681 C CA . VAL A 1 94 ? -0.280 2.673 2.352 1.00 92.81 94 VAL A CA 1
ATOM 682 C C . VAL A 1 94 ? -0.016 3.659 3.491 1.00 92.81 94 VAL A C 1
ATOM 684 O O . VAL A 1 94 ? -0.719 3.645 4.505 1.00 92.81 94 VAL A O 1
ATOM 687 N N . LEU A 1 95 ? 0.957 4.553 3.312 1.00 88.75 95 LEU A N 1
ATOM 688 C CA . LEU A 1 95 ? 1.331 5.551 4.311 1.00 88.75 95 LEU A CA 1
ATOM 689 C C . LEU A 1 95 ? 0.204 6.571 4.534 1.00 88.75 95 LEU A C 1
ATOM 691 O O . LEU A 1 95 ? -0.145 6.872 5.680 1.00 88.75 95 LEU A O 1
ATOM 695 N N . LEU A 1 96 ? -0.435 7.039 3.458 1.00 90.31 96 LEU A N 1
ATOM 696 C CA . LEU A 1 96 ? -1.603 7.922 3.542 1.00 90.31 96 LEU A CA 1
ATOM 697 C C . LEU A 1 96 ? -2.802 7.242 4.213 1.00 90.31 96 LEU A C 1
ATOM 699 O O . LEU A 1 96 ? -3.484 7.862 5.032 1.00 90.31 96 LEU A O 1
ATOM 703 N N . ALA A 1 97 ? -3.053 5.967 3.920 1.00 91.94 97 ALA A N 1
ATOM 704 C CA . ALA A 1 97 ? -4.119 5.208 4.563 1.00 91.94 97 ALA A CA 1
ATOM 705 C C . ALA A 1 97 ? -3.850 4.997 6.057 1.00 91.94 97 ALA A C 1
ATOM 707 O O . ALA A 1 97 ? -4.765 5.130 6.872 1.00 91.94 97 ALA A O 1
ATOM 708 N N . LEU A 1 98 ? -2.600 4.727 6.444 1.00 91.25 98 LEU A N 1
ATOM 709 C CA . LEU A 1 98 ? -2.195 4.648 7.847 1.00 91.25 98 LEU A CA 1
ATOM 710 C C . LEU A 1 98 ? -2.431 5.985 8.564 1.00 91.25 98 LEU A C 1
ATOM 712 O O . LEU A 1 98 ? -3.057 6.016 9.627 1.00 91.25 98 LEU A O 1
ATOM 716 N N . ALA A 1 99 ? -1.994 7.092 7.958 1.00 90.50 99 ALA A N 1
ATOM 717 C CA . ALA A 1 99 ? -2.206 8.437 8.482 1.00 90.50 99 ALA A CA 1
ATOM 718 C C . ALA A 1 99 ? -3.701 8.752 8.648 1.00 90.50 99 ALA A C 1
ATOM 720 O O . ALA A 1 99 ? -4.130 9.197 9.717 1.00 90.50 99 ALA A O 1
ATOM 721 N N . GLY A 1 100 ? -4.511 8.467 7.625 1.00 90.25 100 GLY A N 1
ATOM 722 C CA . GLY A 1 100 ? -5.960 8.663 7.654 1.00 90.25 100 GLY A CA 1
ATOM 723 C C . GLY A 1 100 ? -6.637 7.827 8.739 1.00 90.25 100 GLY A C 1
ATOM 724 O O . GLY A 1 100 ? -7.501 8.326 9.459 1.00 90.25 100 GLY A O 1
ATOM 725 N N . ASN A 1 101 ? -6.195 6.586 8.936 1.00 91.00 101 ASN A N 1
ATOM 726 C CA . ASN A 1 101 ? -6.707 5.723 9.995 1.00 91.00 101 ASN A CA 1
ATOM 727 C C . ASN A 1 101 ? -6.399 6.239 11.394 1.00 91.00 101 ASN A C 1
ATOM 729 O O . ASN A 1 101 ? -7.294 6.260 12.241 1.00 91.00 101 ASN A O 1
ATOM 733 N N . LEU A 1 102 ? -5.175 6.711 11.631 1.00 89.38 102 LEU A N 1
ATOM 734 C CA . LEU A 1 102 ? -4.807 7.339 12.899 1.00 89.38 102 LEU A CA 1
ATOM 735 C C . LEU A 1 102 ? -5.657 8.587 13.175 1.00 89.38 102 LEU A C 1
ATOM 737 O O . LEU A 1 102 ? -6.183 8.733 14.281 1.00 89.38 102 LEU A O 1
ATOM 741 N N . ALA A 1 103 ? -5.869 9.440 12.167 1.00 89.81 103 ALA A N 1
ATOM 742 C CA . ALA A 1 103 ? -6.742 10.609 12.284 1.00 89.81 103 ALA A CA 1
ATOM 743 C C . ALA A 1 103 ? -8.196 10.223 12.592 1.00 89.81 103 ALA A C 1
ATOM 745 O O . ALA A 1 103 ? -8.811 10.803 13.488 1.00 89.81 103 ALA A O 1
ATOM 746 N N . LEU A 1 104 ? -8.752 9.229 11.890 1.00 91.44 104 LEU A N 1
ATOM 747 C CA . LEU A 1 104 ? -10.121 8.752 12.113 1.00 91.44 104 LEU A CA 1
ATOM 748 C C . LEU A 1 104 ? -10.298 8.176 13.521 1.00 91.44 104 LEU A C 1
ATOM 750 O O . LEU A 1 104 ? -11.293 8.465 14.192 1.00 91.44 104 LEU A O 1
ATOM 754 N N . VAL A 1 105 ? -9.322 7.398 13.992 1.00 88.94 105 VAL A N 1
ATOM 755 C CA . VAL A 1 105 ? -9.290 6.860 15.354 1.00 88.94 105 VAL A CA 1
ATOM 756 C C . VAL A 1 105 ? -9.259 7.994 16.377 1.00 88.94 105 VAL A C 1
ATOM 758 O O . VAL A 1 105 ? -10.145 8.058 17.234 1.00 88.94 105 VAL A O 1
ATOM 761 N N . ALA A 1 106 ? -8.315 8.927 16.260 1.00 89.12 106 ALA A N 1
ATOM 762 C CA . ALA A 1 106 ? -8.192 10.059 17.173 1.00 89.12 106 ALA A CA 1
ATOM 763 C C . ALA A 1 106 ? -9.462 10.930 17.182 1.00 89.12 106 ALA A C 1
ATOM 765 O O . ALA A 1 106 ? -9.999 11.245 18.246 1.00 89.12 106 ALA A O 1
ATOM 766 N N . GLY A 1 107 ? -10.012 11.238 16.005 1.00 89.50 107 GLY A N 1
ATOM 767 C CA . GLY A 1 107 ? -11.254 11.994 15.858 1.00 89.50 107 GLY A CA 1
ATOM 768 C C . GLY A 1 107 ? -12.455 11.289 16.490 1.00 89.50 107 GLY A C 1
ATOM 769 O O . GLY A 1 107 ? -13.256 11.921 17.181 1.00 89.50 107 GLY A O 1
ATOM 770 N N . SER A 1 108 ? -12.566 9.966 16.335 1.00 89.50 108 SER A N 1
ATOM 771 C CA . SER A 1 108 ? -13.641 9.195 16.971 1.00 89.50 108 SER A CA 1
ATOM 772 C C . SER A 1 108 ? -13.554 9.217 18.503 1.00 89.50 108 SER A C 1
ATOM 774 O O . SER A 1 108 ? -14.589 9.324 19.169 1.00 89.50 108 SER A O 1
ATOM 776 N N . LEU A 1 109 ? -12.334 9.212 19.061 1.00 87.19 109 LEU A N 1
ATOM 777 C CA . LEU A 1 109 ? -12.091 9.311 20.502 1.00 87.19 109 LEU A CA 1
ATOM 778 C C . LEU A 1 109 ? -12.461 10.684 21.073 1.00 87.19 109 LEU A C 1
ATOM 780 O O . LEU A 1 109 ? -12.915 10.740 22.220 1.00 87.19 109 LEU A O 1
ATOM 784 N N . ILE A 1 110 ? -12.286 11.759 20.297 1.00 89.38 110 ILE A N 1
ATOM 785 C CA . ILE A 1 110 ? -12.686 13.127 20.666 1.00 89.38 110 ILE A CA 1
ATOM 786 C C . ILE A 1 110 ? -14.211 13.264 20.613 1.00 89.38 110 ILE A C 1
ATOM 788 O O . ILE A 1 110 ? -14.834 13.716 21.572 1.00 89.38 110 ILE A O 1
ATOM 792 N N . LEU A 1 111 ? -14.823 12.826 19.510 1.00 90.00 111 LEU A N 1
ATOM 793 C CA . LEU A 1 111 ? -16.250 13.019 19.234 1.00 90.00 111 LEU A CA 1
ATOM 794 C C . LEU A 1 111 ? -17.169 12.026 19.963 1.00 90.00 111 LEU A C 1
ATOM 796 O O . LEU A 1 111 ? -18.380 12.065 19.756 1.00 90.00 111 LEU A O 1
ATOM 800 N N . ARG A 1 112 ? -16.616 11.116 20.782 1.00 86.75 112 ARG A N 1
ATOM 801 C CA . ARG A 1 112 ? -17.352 10.035 21.474 1.00 86.75 112 ARG A CA 1
ATOM 802 C C . ARG A 1 112 ? -18.211 9.181 20.523 1.00 86.75 112 ARG A C 1
ATOM 804 O O . ARG A 1 112 ? -19.234 8.631 20.918 1.00 86.75 112 ARG A O 1
ATOM 811 N N . ARG A 1 113 ? -17.804 9.085 19.255 1.00 86.31 113 ARG A N 1
ATOM 812 C CA . ARG A 1 113 ? -18.470 8.274 18.224 1.00 86.31 113 ARG A CA 1
ATOM 813 C C . ARG A 1 113 ? -18.057 6.804 18.363 1.00 86.31 113 ARG A C 1
ATOM 815 O O . ARG A 1 113 ? -17.041 6.531 19.001 1.00 86.31 113 ARG A O 1
ATOM 822 N N . PRO A 1 114 ? -18.795 5.845 17.765 1.00 84.69 114 PRO A N 1
ATOM 823 C CA . PRO A 1 114 ? -18.428 4.430 17.818 1.00 84.69 114 PRO A CA 1
ATOM 824 C C . PRO A 1 114 ? -17.097 4.173 17.088 1.00 84.69 114 PRO A C 1
ATOM 826 O O . PRO A 1 114 ? -17.067 3.893 15.887 1.00 84.69 114 PRO A O 1
ATOM 829 N N . PHE A 1 115 ? -16.000 4.262 17.847 1.00 88.81 115 PHE A N 1
ATOM 830 C CA . PHE A 1 115 ? -14.607 4.034 17.446 1.00 88.81 115 PHE A CA 1
ATOM 831 C C . PHE A 1 115 ? -14.435 2.729 16.668 1.00 88.81 115 PHE A C 1
ATOM 833 O O . PHE A 1 115 ? -13.750 2.681 15.649 1.00 88.81 115 PHE A O 1
ATOM 840 N N . THR A 1 116 ? -15.149 1.687 17.080 1.00 89.94 116 THR A N 1
ATOM 841 C CA . THR A 1 116 ? -15.046 0.349 16.506 1.00 89.94 116 THR A CA 1
ATOM 842 C C . THR A 1 116 ? -15.446 0.289 15.032 1.00 89.94 116 THR A C 1
ATOM 844 O O . THR A 1 116 ? -14.890 -0.509 14.282 1.00 89.94 116 THR A O 1
ATOM 847 N N . ARG A 1 117 ? -16.356 1.161 14.564 1.00 89.69 117 ARG A N 1
ATOM 848 C CA . ARG A 1 117 ? -16.714 1.220 13.135 1.00 89.69 117 ARG A CA 1
ATOM 849 C C . ARG A 1 117 ? -15.591 1.833 12.297 1.00 89.69 117 ARG A C 1
ATOM 851 O O . ARG A 1 117 ? -15.344 1.339 11.200 1.00 89.69 117 ARG A O 1
ATOM 858 N N . ALA A 1 118 ? -14.947 2.885 12.805 1.00 90.19 118 ALA A N 1
ATOM 859 C CA . ALA A 1 118 ? -13.826 3.539 12.135 1.00 90.19 118 ALA A CA 1
ATOM 860 C C . ALA A 1 118 ? -12.600 2.619 12.106 1.00 90.19 118 ALA A C 1
ATOM 862 O O . ALA A 1 118 ? -12.058 2.381 11.034 1.00 90.19 118 ALA A O 1
ATOM 863 N N . LEU A 1 119 ? -12.250 2.015 13.249 1.00 91.50 119 LEU A N 1
ATOM 864 C CA . LEU A 1 119 ? -11.145 1.062 13.353 1.00 91.50 119 LEU A CA 1
ATOM 865 C C . LEU A 1 119 ? -11.324 -0.122 12.393 1.00 91.50 119 LEU A C 1
ATOM 867 O O . LEU A 1 119 ? -10.396 -0.475 11.676 1.00 91.50 119 LEU A O 1
ATOM 871 N N . ARG A 1 120 ? -12.531 -0.699 12.334 1.00 93.31 120 ARG A N 1
ATOM 872 C CA . ARG A 1 120 ? -12.844 -1.815 11.433 1.00 93.31 120 ARG A CA 1
ATOM 873 C C . ARG A 1 120 ? -12.560 -1.473 9.976 1.00 93.31 120 ARG A C 1
ATOM 875 O O . ARG A 1 120 ? -11.832 -2.194 9.304 1.00 93.31 120 ARG A O 1
ATOM 882 N N . TRP A 1 121 ? -13.201 -0.418 9.473 1.00 94.19 121 TRP A N 1
ATOM 883 C CA . TRP A 1 121 ? -13.029 -0.018 8.077 1.00 94.19 121 TRP A CA 1
ATOM 884 C C . TRP A 1 121 ? -11.587 0.373 7.798 1.00 94.19 121 TRP A C 1
ATOM 886 O O . TRP A 1 121 ? -11.059 0.028 6.748 1.00 94.19 121 TRP A O 1
ATOM 896 N N . GLY A 1 122 ? -10.947 1.006 8.774 1.00 92.81 122 GLY A N 1
ATOM 897 C CA . GLY A 1 122 ? -9.561 1.385 8.675 1.00 92.81 122 GLY A CA 1
ATOM 898 C C . GLY A 1 122 ? -8.607 0.218 8.498 1.00 92.81 122 GLY A C 1
ATOM 899 O O . GLY A 1 122 ? -7.806 0.231 7.569 1.00 92.81 122 GLY A O 1
ATOM 900 N N . LEU A 1 123 ? -8.736 -0.816 9.331 1.00 94.75 123 LEU A N 1
ATOM 901 C CA . LEU A 1 123 ? -7.923 -2.029 9.241 1.00 94.75 123 LEU A CA 1
ATOM 902 C C . LEU A 1 123 ? -8.156 -2.790 7.934 1.00 94.75 123 LEU A C 1
ATOM 904 O O . LEU A 1 123 ? -7.195 -3.257 7.334 1.00 94.75 123 LEU A O 1
ATOM 908 N N . VAL A 1 124 ? -9.404 -2.872 7.461 1.00 94.62 124 VAL A N 1
ATOM 909 C CA . VAL A 1 124 ? -9.720 -3.534 6.185 1.00 94.62 124 VAL A CA 1
ATOM 910 C C . VAL A 1 124 ? -9.109 -2.778 5.005 1.00 94.62 124 VAL A C 1
ATOM 912 O O . VAL A 1 124 ? -8.472 -3.395 4.157 1.00 94.62 124 VAL A O 1
ATOM 915 N N . VAL A 1 125 ? -9.266 -1.452 4.954 1.00 95.44 125 VAL A N 1
ATOM 916 C CA . VAL A 1 125 ? -8.703 -0.627 3.872 1.00 95.44 125 VAL A CA 1
ATOM 917 C C . VAL A 1 125 ? -7.176 -0.645 3.910 1.00 95.44 125 VAL A C 1
ATOM 919 O O . VAL A 1 125 ? -6.546 -0.846 2.877 1.00 95.44 125 VAL A O 1
ATOM 922 N N . LEU A 1 126 ? -6.578 -0.491 5.095 1.00 95.94 126 LEU A N 1
ATOM 923 C CA . LEU A 1 126 ? -5.127 -0.526 5.263 1.00 95.94 126 LEU A CA 1
ATOM 924 C C . LEU A 1 126 ? -4.557 -1.894 4.898 1.00 95.94 126 LEU A C 1
ATOM 926 O O . LEU A 1 126 ? -3.606 -1.966 4.132 1.00 95.94 126 LEU A O 1
ATOM 930 N N . GLY A 1 127 ? -5.149 -2.975 5.408 1.00 95.69 127 GLY A N 1
ATOM 931 C CA . GLY A 1 127 ? -4.717 -4.332 5.094 1.00 95.69 127 GLY A CA 1
ATOM 932 C C . GLY A 1 127 ? -4.840 -4.650 3.605 1.00 95.69 127 GLY A C 1
ATOM 933 O O . GLY A 1 127 ? -3.921 -5.226 3.031 1.00 95.69 127 GLY A O 1
ATOM 934 N N . GLY A 1 128 ? -5.923 -4.203 2.959 1.00 96.50 128 GLY A N 1
ATOM 935 C CA . GLY A 1 128 ? -6.102 -4.326 1.512 1.00 96.50 128 GLY A CA 1
ATOM 936 C C . GLY A 1 128 ? -5.042 -3.564 0.713 1.00 96.50 128 GLY A C 1
ATOM 937 O O . GLY A 1 128 ? -4.500 -4.111 -0.241 1.00 96.50 128 GLY A O 1
ATOM 938 N N . LEU A 1 129 ? -4.696 -2.340 1.126 1.00 95.62 129 LEU A N 1
ATOM 939 C CA . LEU A 1 129 ? -3.635 -1.556 0.487 1.00 95.62 129 LEU A CA 1
ATOM 940 C C . LEU A 1 129 ? -2.247 -2.162 0.704 1.00 95.62 129 LEU A C 1
ATOM 942 O O . LEU A 1 129 ? -1.481 -2.237 -0.245 1.00 95.62 129 LEU A O 1
ATOM 946 N N . VAL A 1 130 ? -1.930 -2.638 1.912 1.00 95.44 130 VAL A N 1
ATOM 947 C CA . VAL A 1 130 ? -0.657 -3.325 2.201 1.00 95.44 130 VAL A CA 1
ATOM 948 C C . VAL A 1 130 ? -0.529 -4.596 1.358 1.00 95.44 130 VAL A C 1
ATOM 950 O O . VAL A 1 130 ? 0.519 -4.841 0.763 1.00 95.44 130 VAL A O 1
ATOM 953 N N . LEU A 1 131 ? -1.612 -5.374 1.255 1.00 95.00 131 LEU A N 1
ATOM 954 C CA . LEU A 1 131 ? -1.665 -6.565 0.411 1.00 95.00 131 LEU A CA 1
ATOM 955 C C . LEU A 1 131 ? -1.469 -6.211 -1.068 1.00 95.00 131 LEU A C 1
ATOM 957 O O . LEU A 1 131 ? -0.683 -6.864 -1.752 1.00 95.00 131 LEU A O 1
ATOM 961 N N . ALA A 1 132 ? -2.149 -5.170 -1.554 1.00 93.12 132 ALA A N 1
ATOM 962 C CA . ALA A 1 132 ? -1.981 -4.667 -2.914 1.00 93.12 132 ALA A CA 1
ATOM 963 C C . ALA A 1 132 ? -0.542 -4.190 -3.163 1.00 93.12 132 ALA A C 1
ATOM 965 O O . ALA A 1 132 ? 0.037 -4.555 -4.176 1.00 93.12 132 ALA A O 1
ATOM 966 N N . SER A 1 133 ? 0.079 -3.470 -2.226 1.00 93.81 133 SER A N 1
ATOM 967 C CA . SER A 1 133 ? 1.487 -3.055 -2.320 1.00 93.81 133 SER A CA 1
ATOM 968 C C . SER A 1 133 ? 2.419 -4.254 -2.463 1.00 93.81 133 SER A C 1
ATOM 970 O O . SER A 1 133 ? 3.208 -4.302 -3.395 1.00 93.81 133 SER A O 1
ATOM 972 N N . GLY A 1 134 ? 2.290 -5.260 -1.593 1.00 91.94 134 GLY A N 1
ATOM 973 C CA . GLY A 1 134 ? 3.176 -6.429 -1.608 1.00 91.94 134 GLY A CA 1
ATOM 974 C C . GLY A 1 134 ? 2.989 -7.359 -2.813 1.00 91.94 134 GLY A C 1
ATOM 975 O O . GLY A 1 134 ? 3.874 -8.160 -3.105 1.00 91.94 134 GLY A O 1
ATOM 976 N N . THR A 1 135 ? 1.851 -7.277 -3.511 1.00 91.94 135 THR A N 1
ATOM 977 C CA . THR A 1 135 ? 1.517 -8.175 -4.633 1.00 91.94 135 THR A CA 1
ATOM 978 C C . THR A 1 135 ? 1.576 -7.494 -5.994 1.00 91.94 135 THR A C 1
ATOM 980 O O . THR A 1 135 ? 2.065 -8.103 -6.940 1.00 91.94 135 THR A O 1
ATOM 983 N N . ILE A 1 136 ? 1.090 -6.255 -6.095 1.00 91.81 136 ILE A N 1
ATOM 984 C CA . ILE A 1 136 ? 0.900 -5.515 -7.346 1.00 91.81 136 ILE A CA 1
ATOM 985 C C . ILE A 1 136 ? 2.102 -4.616 -7.649 1.00 91.81 136 ILE A C 1
ATOM 987 O O . ILE A 1 136 ? 2.536 -4.586 -8.798 1.00 91.81 136 ILE A O 1
ATOM 991 N N . ALA A 1 137 ? 2.671 -3.913 -6.659 1.00 89.12 137 ALA A N 1
ATOM 992 C CA . ALA A 1 137 ? 3.796 -3.001 -6.910 1.00 89.12 137 ALA A CA 1
ATOM 993 C C . ALA A 1 137 ? 5.006 -3.711 -7.563 1.00 89.12 137 ALA A C 1
ATOM 995 O O . ALA A 1 137 ? 5.458 -3.233 -8.603 1.00 89.12 137 ALA A O 1
ATOM 996 N N . PRO A 1 138 ? 5.427 -4.917 -7.115 1.00 87.06 138 PRO A N 1
ATOM 997 C CA . PRO A 1 138 ? 6.514 -5.655 -7.767 1.00 87.06 138 PRO A CA 1
ATOM 998 C C . PRO A 1 138 ? 6.238 -6.046 -9.228 1.00 87.06 138 PRO A C 1
ATOM 1000 O O . PRO A 1 138 ? 7.178 -6.329 -9.974 1.00 87.06 138 PRO A O 1
ATOM 1003 N N . GLN A 1 139 ? 4.961 -6.108 -9.634 1.00 88.81 139 GLN A N 1
ATOM 1004 C CA . GLN A 1 139 ? 4.566 -6.393 -11.019 1.00 88.81 139 GLN A CA 1
ATOM 1005 C C . GLN A 1 139 ? 4.719 -5.153 -11.896 1.00 88.81 139 GLN A C 1
ATOM 1007 O O . GLN A 1 139 ? 5.135 -5.272 -13.043 1.00 88.81 139 GLN A O 1
ATOM 1012 N N . PHE A 1 140 ? 4.417 -3.967 -11.361 1.00 87.31 140 PHE A N 1
ATOM 1013 C CA . PHE A 1 140 ? 4.648 -2.709 -12.067 1.00 87.31 140 PHE A CA 1
ATOM 1014 C C . PHE A 1 140 ? 6.138 -2.416 -12.238 1.00 87.31 140 PHE A C 1
ATOM 1016 O O . PHE A 1 140 ? 6.523 -1.945 -13.302 1.00 87.31 140 PHE A O 1
ATOM 1023 N N . ASP A 1 141 ? 6.981 -2.780 -11.270 1.00 83.50 141 ASP A N 1
ATOM 1024 C CA . ASP A 1 141 ? 8.438 -2.676 -11.422 1.00 83.50 141 ASP A CA 1
ATOM 1025 C C . ASP A 1 141 ? 8.972 -3.607 -12.521 1.00 83.50 141 ASP A C 1
ATOM 1027 O O . ASP A 1 141 ? 9.831 -3.219 -13.310 1.00 83.50 141 ASP A O 1
ATOM 1031 N N . ALA A 1 142 ? 8.440 -4.833 -12.611 1.00 81.31 142 ALA A N 1
ATOM 1032 C CA . ALA A 1 142 ? 8.780 -5.760 -13.694 1.00 81.31 142 ALA A CA 1
ATOM 1033 C C . ALA A 1 142 ? 8.293 -5.241 -15.057 1.00 81.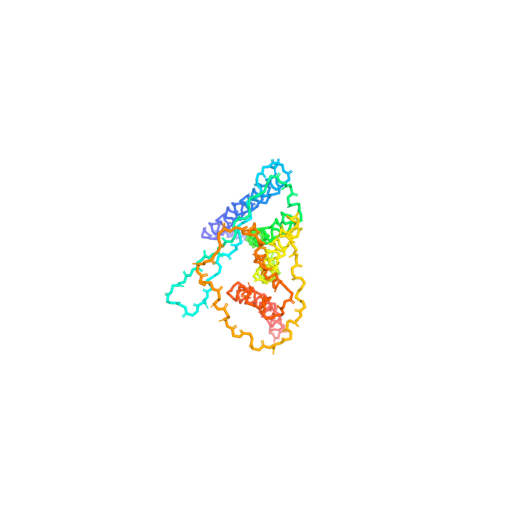31 142 ALA A C 1
ATOM 1035 O O . ALA A 1 142 ? 9.024 -5.266 -16.043 1.00 81.31 142 ALA A O 1
ATOM 1036 N N . LEU A 1 143 ? 7.068 -4.716 -15.106 1.00 82.69 143 LEU A N 1
ATOM 1037 C CA . LEU A 1 143 ? 6.526 -4.098 -16.311 1.00 82.69 143 LEU A CA 1
ATOM 1038 C C . LEU A 1 143 ? 7.362 -2.882 -16.738 1.00 82.69 143 LEU A C 1
ATOM 1040 O O . LEU A 1 143 ? 7.566 -2.675 -17.929 1.00 82.69 143 LEU A O 1
ATOM 1044 N N . ALA A 1 144 ? 7.868 -2.097 -15.784 1.00 83.25 144 ALA A N 1
ATOM 1045 C CA . ALA A 1 144 ? 8.719 -0.948 -16.063 1.00 83.25 144 ALA A CA 1
ATOM 1046 C C . ALA A 1 144 ? 10.031 -1.362 -16.743 1.00 83.25 144 ALA A C 1
ATOM 1048 O O . ALA A 1 144 ? 10.432 -0.719 -17.712 1.00 83.25 144 ALA A O 1
ATOM 1049 N N . SER A 1 145 ? 10.672 -2.447 -16.289 1.00 80.25 145 SER A N 1
ATOM 1050 C CA . SER A 1 145 ? 11.872 -2.972 -16.952 1.00 80.25 145 SER A CA 1
ATOM 1051 C C . SER A 1 145 ? 11.585 -3.491 -18.356 1.00 80.25 145 SER A C 1
ATOM 1053 O O . SER A 1 145 ? 12.352 -3.212 -19.274 1.00 80.25 145 SER A O 1
ATOM 1055 N N . ASP A 1 146 ? 10.462 -4.181 -18.548 1.00 79.25 146 ASP A N 1
ATOM 1056 C CA . ASP A 1 146 ? 10.090 -4.725 -19.854 1.00 79.25 146 ASP A CA 1
ATOM 1057 C C . ASP A 1 146 ? 9.785 -3.612 -20.864 1.00 79.25 146 ASP A C 1
ATOM 1059 O O . ASP A 1 146 ? 10.275 -3.644 -21.996 1.00 79.25 146 ASP A O 1
ATOM 1063 N N . LEU A 1 147 ? 9.039 -2.589 -20.435 1.00 81.56 147 LEU A N 1
ATOM 1064 C CA . LEU A 1 147 ? 8.766 -1.405 -21.246 1.00 81.56 147 LEU A CA 1
ATOM 1065 C C . LEU A 1 147 ? 10.050 -0.641 -21.571 1.00 81.56 147 LEU A C 1
ATOM 1067 O O . LEU A 1 147 ? 10.204 -0.197 -22.702 1.00 81.56 147 LEU A O 1
ATOM 1071 N N . ALA A 1 148 ? 10.991 -0.533 -20.627 1.00 79.62 148 ALA A N 1
ATOM 1072 C CA . ALA A 1 148 ? 12.262 0.139 -20.874 1.00 79.62 148 ALA A CA 1
ATOM 1073 C C . ALA A 1 148 ? 13.087 -0.561 -21.962 1.00 79.62 148 ALA A C 1
ATOM 1075 O O . ALA A 1 148 ? 13.603 0.091 -22.867 1.00 79.62 148 ALA A O 1
ATOM 1076 N N . VAL A 1 149 ? 13.184 -1.892 -21.905 1.00 76.88 149 VAL A N 1
ATOM 1077 C CA . VAL A 1 149 ? 13.905 -2.683 -22.913 1.00 76.88 149 VAL A CA 1
ATOM 1078 C C . VAL A 1 149 ? 13.237 -2.552 -24.285 1.00 76.88 149 VAL A C 1
ATOM 1080 O O . VAL A 1 149 ? 13.931 -2.371 -25.285 1.00 76.88 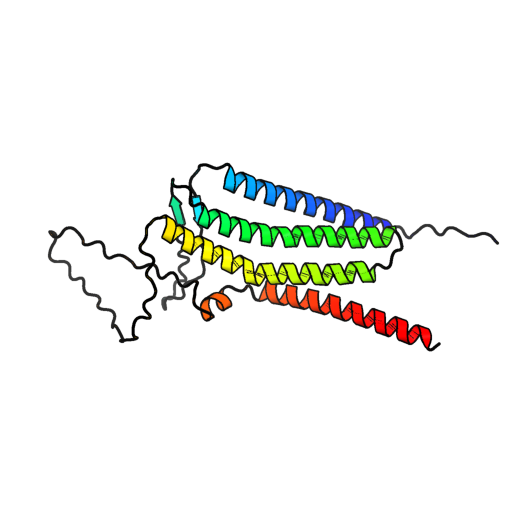149 VAL A O 1
ATOM 1083 N N . GLN A 1 150 ? 11.900 -2.571 -24.330 1.00 81.38 150 GLN A N 1
ATOM 1084 C CA . GLN A 1 150 ? 11.136 -2.383 -25.564 1.00 81.38 150 GLN A CA 1
ATOM 1085 C C . GLN A 1 150 ? 11.312 -0.976 -26.160 1.00 81.38 150 GLN A C 1
ATOM 1087 O O . GLN A 1 150 ? 11.484 -0.842 -27.371 1.00 81.38 150 GLN A O 1
ATOM 1092 N N . GLU A 1 151 ? 11.277 0.067 -25.329 1.00 80.38 151 GLU A N 1
ATOM 1093 C CA . GLU A 1 151 ? 11.448 1.465 -25.747 1.00 80.38 151 GLU A CA 1
ATOM 1094 C C . GLU A 1 151 ? 12.870 1.748 -26.255 1.00 80.38 151 GLU A C 1
ATOM 1096 O O . GLU A 1 151 ? 13.033 2.519 -27.195 1.00 80.38 151 GLU A O 1
ATOM 1101 N N . LEU A 1 152 ? 13.887 1.066 -25.717 1.00 77.56 152 LEU A N 1
ATOM 1102 C CA . LEU A 1 152 ? 15.279 1.154 -26.186 1.00 77.56 152 LEU A CA 1
ATOM 1103 C C . LEU A 1 152 ? 15.536 0.413 -27.508 1.00 77.56 152 LEU A C 1
ATOM 1105 O O . LEU A 1 152 ? 16.666 0.391 -27.995 1.00 77.56 152 LEU A O 1
ATOM 1109 N N . GLY A 1 153 ? 14.512 -0.215 -28.091 1.00 77.62 153 GLY A N 1
ATOM 1110 C CA . GLY A 1 153 ? 14.628 -0.930 -29.357 1.00 77.62 153 GLY A CA 1
ATOM 1111 C C . GLY A 1 153 ? 15.425 -2.230 -29.263 1.00 77.62 153 GLY A C 1
ATOM 1112 O O . GLY A 1 153 ? 15.767 -2.804 -30.299 1.00 77.62 153 GLY A O 1
ATOM 1113 N N . PHE A 1 154 ? 15.704 -2.729 -28.053 1.00 69.31 154 PHE A N 1
ATOM 1114 C CA . PHE A 1 154 ? 16.221 -4.083 -27.915 1.00 69.31 154 PHE A CA 1
ATOM 1115 C C . PHE A 1 154 ? 15.152 -5.049 -28.426 1.00 69.31 154 PHE A C 1
ATOM 1117 O O . PHE A 1 154 ? 13.974 -4.899 -28.080 1.00 69.31 154 PHE A O 1
ATOM 1124 N N . PRO A 1 155 ? 15.525 -6.036 -29.258 1.00 60.72 155 PRO A N 1
ATOM 1125 C CA . PRO A 1 155 ? 14.580 -7.034 -29.711 1.00 60.72 155 PRO A CA 1
ATOM 1126 C C . PRO A 1 155 ? 14.073 -7.762 -28.472 1.00 60.72 155 PRO A C 1
ATOM 1128 O O . PRO A 1 155 ? 14.805 -8.541 -27.859 1.00 60.72 155 PRO A O 1
ATOM 1131 N N . ALA A 1 156 ? 12.827 -7.480 -28.085 1.00 57.56 156 ALA A N 1
ATOM 1132 C CA . ALA A 1 156 ? 12.133 -8.272 -27.094 1.00 57.56 156 ALA A CA 1
ATOM 1133 C C . ALA A 1 156 ? 12.152 -9.690 -27.646 1.00 57.56 156 ALA A C 1
ATOM 1135 O O . ALA A 1 156 ? 11.495 -9.974 -28.649 1.00 57.56 156 ALA A O 1
ATOM 1136 N N . ALA A 1 157 ? 12.980 -10.553 -27.059 1.00 53.34 157 ALA A N 1
ATOM 1137 C CA . ALA A 1 157 ? 12.936 -11.959 -27.373 1.00 53.34 157 ALA A CA 1
ATOM 1138 C C . ALA A 1 157 ? 11.548 -12.406 -26.923 1.00 53.34 157 ALA A C 1
ATOM 1140 O O . ALA A 1 157 ? 11.319 -12.675 -25.744 1.00 53.34 157 ALA A O 1
ATOM 1141 N N . THR A 1 158 ? 10.585 -12.407 -27.850 1.00 48.66 158 THR A N 1
ATOM 1142 C CA . THR A 1 158 ? 9.380 -13.200 -27.695 1.00 48.66 158 THR A CA 1
ATOM 1143 C C . THR A 1 158 ? 9.908 -14.566 -27.342 1.00 48.66 158 THR A C 1
ATOM 1145 O O . THR A 1 158 ? 10.652 -15.154 -28.127 1.00 48.66 158 THR A O 1
ATOM 1148 N N . LEU A 1 159 ? 9.609 -15.000 -26.121 1.00 46.12 159 LEU A N 1
ATOM 1149 C CA . LEU A 1 159 ? 9.793 -16.366 -25.683 1.00 46.12 159 LEU A CA 1
ATOM 1150 C C . LEU A 1 159 ? 8.977 -17.222 -26.655 1.00 46.12 159 LEU A C 1
ATOM 1152 O O . LEU A 1 159 ? 7.849 -17.604 -26.357 1.00 46.12 159 LEU A O 1
ATOM 1156 N N . GLU A 1 160 ? 9.517 -17.508 -27.840 1.00 43.31 160 GLU A N 1
ATOM 1157 C CA . GLU A 1 160 ? 9.216 -18.774 -28.461 1.00 43.31 160 GLU A CA 1
ATOM 1158 C C . GLU A 1 160 ? 9.628 -19.777 -27.392 1.00 43.31 160 GLU A C 1
ATOM 1160 O O . GLU A 1 160 ? 10.785 -19.734 -26.949 1.00 43.31 160 GLU A O 1
ATOM 1165 N N . PRO A 1 161 ? 8.679 -20.567 -26.858 1.00 46.34 161 PRO A N 1
ATOM 1166 C CA . PRO A 1 161 ? 8.987 -21.572 -25.866 1.00 46.34 161 PRO A CA 1
ATOM 1167 C C . PRO A 1 161 ? 10.012 -22.470 -26.529 1.00 46.34 161 PRO A C 1
ATOM 1169 O O . PRO A 1 161 ? 9.660 -23.290 -27.375 1.00 46.34 161 PRO A O 1
ATOM 1172 N N . SER A 1 162 ? 11.285 -22.223 -26.212 1.00 46.38 162 SER A N 1
ATOM 1173 C CA . SER A 1 162 ? 12.404 -22.936 -26.786 1.00 46.38 162 SER A CA 1
ATOM 1174 C C . SER A 1 162 ? 12.114 -24.378 -26.463 1.00 46.38 162 SER A C 1
ATOM 1176 O O . SER A 1 162 ? 12.106 -24.779 -25.297 1.00 46.38 162 SER A O 1
ATOM 1178 N N . THR A 1 163 ? 11.730 -25.115 -27.499 1.00 43.88 163 THR A N 1
ATOM 1179 C CA . THR A 1 163 ? 11.542 -26.549 -27.456 1.00 43.88 163 THR A CA 1
ATOM 1180 C C . THR A 1 163 ? 12.771 -27.082 -26.753 1.00 43.88 163 THR A C 1
ATOM 1182 O O . THR A 1 163 ? 13.868 -26.930 -27.287 1.00 43.88 163 THR A O 1
ATOM 1185 N N . LEU A 1 164 ? 12.582 -27.571 -25.523 1.00 43.34 164 LEU A N 1
ATOM 1186 C CA . LEU A 1 164 ? 13.614 -28.083 -24.632 1.00 43.34 164 LEU A CA 1
ATOM 1187 C C . LEU A 1 164 ? 14.375 -29.214 -25.333 1.00 43.34 164 LEU A C 1
ATOM 1189 O O . LEU A 1 164 ? 14.108 -30.394 -25.130 1.00 43.34 164 LEU A O 1
ATOM 1193 N N . GLY A 1 165 ? 15.313 -28.846 -26.191 1.00 48.38 165 GLY A N 1
ATOM 1194 C CA . GLY A 1 165 ? 16.449 -29.657 -26.549 1.00 48.38 165 GLY A CA 1
ATOM 1195 C C . GLY A 1 165 ? 17.524 -29.377 -25.504 1.00 48.38 165 GLY A C 1
ATOM 1196 O O . GLY A 1 165 ? 17.748 -28.210 -25.182 1.00 48.38 165 GLY A O 1
ATOM 1197 N N . PRO A 1 166 ? 18.179 -30.399 -24.939 1.00 48.66 166 PRO A N 1
ATOM 1198 C CA . PRO A 1 166 ? 19.322 -30.198 -24.063 1.00 48.66 166 PRO A CA 1
ATOM 1199 C C . PRO A 1 166 ? 20.481 -29.621 -24.887 1.00 48.66 166 PRO A C 1
ATOM 1201 O O . PRO A 1 166 ? 21.313 -30.359 -25.411 1.00 48.66 166 PRO A O 1
ATOM 1204 N N . SER A 1 167 ? 20.537 -28.300 -25.038 1.00 47.03 167 SER A N 1
ATOM 1205 C CA . SER A 1 167 ? 21.711 -27.609 -25.555 1.00 47.03 167 SER A CA 1
ATOM 1206 C C . SER A 1 167 ? 22.788 -27.645 -24.476 1.00 47.03 167 SER A C 1
ATOM 1208 O O . SER A 1 167 ? 22.834 -26.842 -23.547 1.00 47.03 167 SER A O 1
ATOM 1210 N N . THR A 1 168 ? 23.658 -28.645 -24.593 1.00 44.81 168 THR A N 1
ATOM 1211 C CA . THR A 1 168 ? 24.996 -28.641 -23.999 1.00 44.81 168 THR A CA 1
ATOM 1212 C C . THR A 1 168 ? 25.659 -27.276 -24.203 1.00 44.81 168 THR A C 1
ATOM 1214 O O . THR A 1 168 ? 25.586 -26.751 -25.318 1.00 44.81 168 THR A O 1
ATOM 1217 N N . PRO A 1 169 ? 26.349 -26.719 -23.192 1.00 45.97 169 PRO A N 1
ATOM 1218 C CA . PRO A 1 169 ? 27.119 -25.497 -23.360 1.00 45.97 169 PRO A CA 1
ATOM 1219 C C . PRO A 1 169 ? 28.268 -25.781 -24.332 1.00 45.97 169 PRO A C 1
ATOM 1221 O O . PRO A 1 169 ? 29.285 -26.369 -23.961 1.00 45.97 169 PRO A O 1
ATOM 1224 N N . GLN A 1 170 ? 28.106 -25.399 -25.600 1.00 43.41 170 GLN A N 1
ATOM 1225 C CA . GLN A 1 170 ? 29.234 -25.302 -26.516 1.00 43.41 170 GLN A CA 1
ATOM 1226 C C . GLN A 1 170 ? 30.041 -24.067 -26.124 1.00 43.41 170 GLN A C 1
ATOM 1228 O O . GLN A 1 170 ? 29.818 -22.963 -26.604 1.00 43.41 170 GLN A O 1
ATOM 1233 N N . ILE A 1 171 ? 31.001 -24.280 -25.228 1.00 46.09 171 ILE A N 1
ATOM 1234 C CA . ILE A 1 171 ? 32.163 -23.411 -25.083 1.00 46.09 171 ILE A CA 1
ATOM 1235 C C . ILE A 1 171 ? 32.986 -23.622 -26.359 1.00 46.09 171 ILE A C 1
ATOM 1237 O O . ILE A 1 171 ? 33.794 -24.548 -26.438 1.00 46.09 171 ILE A O 1
ATOM 1241 N N . HIS A 1 172 ? 32.725 -22.829 -27.398 1.00 43.56 172 HIS A N 1
ATOM 1242 C CA . HIS A 1 172 ? 33.573 -22.787 -28.583 1.00 43.56 172 HIS A CA 1
ATOM 1243 C C . HIS A 1 172 ? 34.194 -21.401 -28.703 1.00 43.56 172 HIS A C 1
ATOM 1245 O O . HIS A 1 172 ? 33.516 -20.417 -28.973 1.00 43.56 172 HIS A O 1
ATOM 1251 N N . GLY A 1 173 ? 35.496 -21.347 -28.436 1.00 45.00 173 GLY A N 1
ATOM 1252 C CA . GLY A 1 173 ? 36.290 -20.129 -28.459 1.00 45.00 173 GLY A CA 1
ATOM 1253 C C . GLY A 1 173 ? 37.770 -20.431 -28.255 1.00 45.00 173 GLY A C 1
ATOM 1254 O O . GLY A 1 173 ? 38.374 -19.996 -27.281 1.00 45.00 173 GLY A O 1
ATOM 1255 N N . THR A 1 174 ? 38.353 -21.225 -29.152 1.00 51.97 174 THR A N 1
ATOM 1256 C CA . THR A 1 174 ? 39.796 -21.172 -29.432 1.00 51.97 174 THR A CA 1
ATOM 1257 C C . THR A 1 174 ? 40.115 -19.859 -30.160 1.00 51.97 174 THR A C 1
ATOM 1259 O O . THR A 1 174 ? 39.415 -19.538 -31.119 1.00 51.97 174 THR A O 1
ATOM 1262 N N . PRO A 1 175 ? 41.159 -19.107 -29.767 1.00 56.81 175 PRO A N 1
ATOM 1263 C CA . PRO A 1 175 ? 41.503 -17.839 -30.398 1.00 56.81 175 PRO A CA 1
ATOM 1264 C C . PRO A 1 175 ? 42.438 -18.086 -31.585 1.00 56.81 175 PRO A C 1
ATOM 1266 O O . PRO A 1 175 ? 43.635 -18.291 -31.394 1.00 56.81 175 PRO A O 1
ATOM 1269 N N . ALA A 1 176 ? 41.907 -18.091 -32.806 1.00 54.06 176 ALA A N 1
ATOM 1270 C CA . ALA A 1 176 ? 42.729 -18.062 -34.016 1.00 54.06 176 ALA A CA 1
ATOM 1271 C C . ALA A 1 176 ? 41.908 -17.649 -35.247 1.00 54.06 176 ALA A C 1
ATOM 1273 O O . ALA A 1 176 ? 41.700 -18.466 -36.130 1.00 54.06 176 ALA A O 1
ATOM 1274 N N . ASP A 1 177 ? 41.399 -16.417 -35.280 1.00 47.91 177 ASP A N 1
ATOM 1275 C CA . ASP A 1 177 ? 41.361 -15.603 -36.507 1.00 47.91 177 ASP A CA 1
ATOM 1276 C C . ASP A 1 177 ? 40.786 -14.217 -36.190 1.00 47.91 177 ASP A C 1
ATOM 1278 O O . ASP A 1 177 ? 39.654 -14.068 -35.744 1.00 47.91 177 ASP A O 1
ATOM 1282 N N . ALA A 1 178 ? 41.614 -13.189 -36.370 1.00 55.91 178 ALA A N 1
ATOM 1283 C CA . ALA A 1 178 ? 41.383 -11.820 -35.908 1.00 55.91 178 ALA A CA 1
ATOM 1284 C C . ALA A 1 178 ? 40.925 -10.874 -37.035 1.00 55.91 178 ALA A C 1
ATOM 1286 O O . ALA A 1 178 ? 41.396 -9.739 -37.111 1.00 55.91 178 ALA A O 1
ATOM 1287 N N . THR A 1 179 ? 40.065 -11.326 -37.954 1.00 56.12 179 THR A N 1
ATOM 1288 C CA . THR A 1 179 ? 39.712 -10.524 -39.147 1.00 56.12 179 THR A CA 1
ATOM 1289 C C . THR A 1 179 ? 38.258 -10.613 -39.626 1.00 56.12 179 THR A C 1
ATOM 1291 O O . THR A 1 179 ? 37.965 -10.142 -40.725 1.00 56.12 179 THR A O 1
ATOM 1294 N N . ALA A 1 180 ? 37.319 -11.112 -38.818 1.00 56.19 180 ALA A N 1
ATOM 1295 C CA . ALA A 1 180 ? 35.889 -10.922 -39.082 1.00 56.19 180 ALA A CA 1
ATOM 1296 C C . ALA A 1 180 ? 35.350 -9.773 -38.207 1.00 56.19 180 ALA A C 1
ATOM 1298 O O . ALA A 1 180 ? 35.669 -9.740 -37.020 1.00 56.19 180 ALA A O 1
ATOM 1299 N N . PRO A 1 181 ? 34.577 -8.812 -38.751 1.00 53.75 181 PRO A N 1
ATOM 1300 C CA . PRO A 1 181 ? 33.871 -7.849 -37.919 1.00 53.75 181 PRO A CA 1
ATOM 1301 C C . PRO A 1 181 ? 32.878 -8.631 -37.059 1.00 53.75 181 PRO A C 1
ATOM 1303 O O . PRO A 1 181 ? 31.998 -9.295 -37.601 1.00 53.75 181 PRO A O 1
ATOM 1306 N N . ASP A 1 182 ? 33.093 -8.589 -35.745 1.00 49.47 182 ASP A N 1
ATOM 1307 C CA . ASP A 1 182 ? 32.311 -9.282 -34.728 1.00 49.47 182 ASP A CA 1
ATOM 1308 C C . ASP A 1 182 ? 30.811 -9.148 -35.013 1.00 49.47 182 ASP A C 1
ATOM 1310 O O . ASP A 1 182 ? 30.209 -8.086 -34.823 1.00 49.47 182 ASP A O 1
ATOM 1314 N N . GLU A 1 183 ? 30.201 -10.244 -35.469 1.00 48.91 183 GLU A N 1
ATOM 1315 C CA . GLU A 1 183 ? 28.760 -10.430 -35.407 1.00 48.91 183 GLU A CA 1
ATOM 1316 C C . GLU A 1 183 ? 28.400 -10.493 -33.927 1.00 48.91 183 GLU A C 1
ATOM 1318 O O . GLU A 1 183 ? 28.464 -11.534 -33.270 1.00 48.91 183 GLU A O 1
ATOM 1323 N N . GLN A 1 184 ? 28.113 -9.300 -33.417 1.00 46.25 184 GLN A N 1
ATOM 1324 C CA . GLN A 1 184 ? 27.547 -8.959 -32.130 1.00 46.25 184 GLN A CA 1
ATOM 1325 C C . GLN A 1 184 ? 26.571 -10.065 -31.708 1.00 46.25 184 GLN A C 1
ATOM 1327 O O . GLN A 1 184 ? 25.426 -10.107 -32.155 1.00 46.25 184 GLN A O 1
ATOM 1332 N N . HIS A 1 185 ? 27.056 -11.009 -30.896 1.00 44.91 185 HIS A N 1
ATOM 1333 C CA . HIS A 1 185 ? 26.230 -12.054 -30.311 1.00 44.91 185 HIS A CA 1
ATOM 1334 C C . HIS A 1 185 ? 25.223 -11.343 -29.418 1.00 44.91 185 HIS A C 1
ATOM 1336 O O . HIS A 1 185 ? 25.558 -10.905 -28.319 1.00 44.91 185 HIS A O 1
ATOM 1342 N N . GLY A 1 186 ? 24.019 -11.141 -29.952 1.00 45.41 186 GLY A N 1
ATOM 1343 C CA . GLY A 1 186 ? 22.916 -10.518 -29.248 1.00 45.41 186 GLY A CA 1
ATOM 1344 C C . GLY A 1 186 ? 22.608 -11.350 -28.019 1.00 45.41 186 GLY A C 1
ATOM 1345 O O . GLY A 1 186 ? 21.982 -12.403 -28.112 1.00 45.41 186 GLY A O 1
ATOM 1346 N N . GLU A 1 187 ? 23.088 -10.896 -26.868 1.00 45.66 187 GLU A N 1
ATOM 1347 C CA . GLU A 1 187 ? 22.692 -11.432 -25.581 1.00 45.66 187 GLU A CA 1
ATOM 1348 C C . GLU A 1 187 ? 21.191 -11.163 -25.442 1.00 45.66 187 GLU A C 1
ATOM 1350 O O . GLU A 1 187 ? 20.743 -10.044 -25.190 1.00 45.66 187 GLU A O 1
ATOM 1355 N N . HIS A 1 188 ? 20.387 -12.184 -25.736 1.00 44.38 188 HIS A N 1
ATOM 1356 C CA . HIS A 1 188 ? 18.944 -12.103 -25.618 1.00 44.38 188 HIS A CA 1
ATOM 1357 C C . HIS A 1 188 ? 18.593 -11.988 -24.135 1.00 44.38 188 HIS A C 1
ATOM 1359 O O . HIS A 1 188 ? 18.592 -12.973 -23.396 1.00 44.38 188 HIS A O 1
ATOM 1365 N N . VAL A 1 189 ? 18.283 -10.770 -23.696 1.00 50.44 189 VAL A N 1
ATOM 1366 C CA . VAL A 1 189 ? 17.724 -10.518 -22.370 1.00 50.44 189 VAL A CA 1
ATOM 1367 C C . VAL A 1 189 ? 16.329 -11.148 -22.328 1.00 50.44 189 VAL A C 1
ATOM 1369 O O . VAL A 1 189 ? 15.392 -10.680 -22.974 1.00 50.44 189 VAL A O 1
ATOM 1372 N N . LEU A 1 190 ? 16.198 -12.258 -21.599 1.00 49.75 190 LEU A N 1
ATOM 1373 C CA . LEU A 1 190 ? 14.936 -12.977 -21.426 1.00 49.75 190 LEU A CA 1
ATOM 1374 C C . LEU A 1 190 ? 13.988 -12.169 -20.526 1.00 49.75 190 LEU A C 1
ATOM 1376 O O . LEU A 1 190 ? 14.028 -12.260 -19.296 1.00 49.75 190 LEU A O 1
ATOM 1380 N N . LEU A 1 191 ? 13.102 -11.395 -21.150 1.00 52.34 191 LEU A N 1
ATOM 1381 C CA . LEU A 1 191 ? 12.009 -10.686 -20.484 1.00 52.34 191 LEU A CA 1
ATOM 1382 C C . LEU A 1 191 ? 10.962 -11.709 -20.014 1.00 52.34 191 LEU A C 1
ATOM 1384 O O . LEU A 1 191 ? 10.158 -12.230 -20.784 1.00 52.34 191 LEU A O 1
ATOM 1388 N N . THR A 1 192 ? 11.029 -12.071 -18.732 1.00 55.25 192 THR A N 1
ATOM 1389 C CA . THR A 1 192 ? 10.282 -13.202 -18.145 1.00 55.25 192 THR A CA 1
ATOM 1390 C C . THR A 1 192 ? 9.011 -12.754 -17.400 1.00 55.25 192 THR A C 1
ATOM 1392 O O . THR A 1 192 ? 8.435 -13.529 -16.634 1.00 55.25 192 THR A O 1
ATOM 1395 N N . ALA A 1 193 ? 8.521 -11.522 -17.604 1.00 55.00 193 ALA A N 1
ATOM 1396 C CA . ALA A 1 193 ? 7.402 -10.982 -16.816 1.00 55.00 193 ALA A CA 1
ATOM 1397 C C . ALA A 1 193 ? 6.051 -11.697 -17.031 1.00 55.00 193 ALA A C 1
ATOM 1399 O O . ALA A 1 193 ? 5.115 -11.486 -16.264 1.00 55.00 193 ALA A O 1
ATOM 1400 N N . GLY A 1 194 ? 5.934 -12.581 -18.027 1.00 55.62 194 GLY A N 1
ATOM 1401 C CA . GLY A 1 194 ? 4.686 -13.285 -18.343 1.00 55.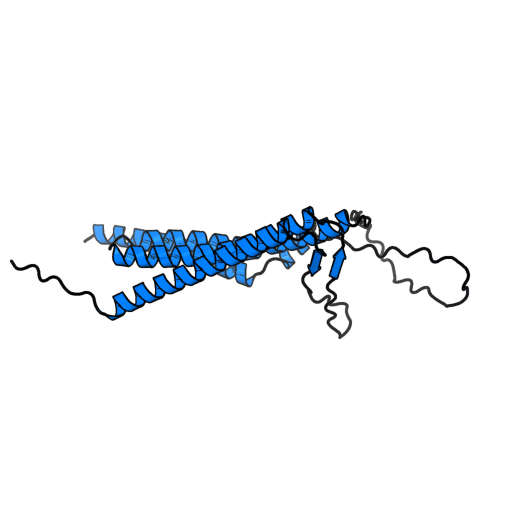62 194 GLY A CA 1
ATOM 1402 C C . GLY A 1 194 ? 4.471 -14.639 -17.656 1.00 55.62 194 GLY A C 1
ATOM 1403 O O . GLY A 1 194 ? 3.383 -15.203 -17.774 1.00 55.62 194 GLY A O 1
ATOM 1404 N N . THR A 1 195 ? 5.465 -15.213 -16.968 1.00 69.88 195 THR A N 1
ATOM 1405 C CA . THR A 1 195 ? 5.312 -16.574 -16.414 1.00 69.88 195 THR A CA 1
ATOM 1406 C C . THR A 1 195 ? 4.741 -16.550 -14.991 1.00 69.88 195 THR A C 1
ATOM 1408 O O . THR A 1 195 ? 5.258 -15.875 -14.105 1.00 69.88 195 THR A O 1
ATOM 1411 N N . TRP A 1 196 ? 3.674 -17.321 -14.738 1.00 70.31 196 TRP A N 1
ATOM 1412 C CA . TRP A 1 196 ? 3.024 -17.406 -13.416 1.00 70.31 196 TRP A CA 1
ATOM 1413 C C . TRP A 1 196 ? 3.989 -17.683 -12.241 1.00 70.31 196 TRP A C 1
ATOM 1415 O O . TRP A 1 196 ? 3.850 -17.036 -11.202 1.00 70.31 196 TRP A O 1
ATOM 1425 N N . PRO A 1 197 ? 5.008 -18.563 -12.373 1.00 73.44 197 PRO A N 1
ATOM 1426 C CA . PRO A 1 197 ? 6.004 -18.757 -11.319 1.00 73.44 197 PRO A CA 1
ATOM 1427 C C . PRO A 1 197 ? 6.794 -17.482 -10.998 1.00 73.44 197 PRO A C 1
ATOM 1429 O O . PRO A 1 197 ? 7.062 -17.203 -9.833 1.00 73.44 197 PRO A O 1
ATOM 1432 N N . TYR A 1 198 ? 7.119 -16.678 -12.011 1.00 68.12 198 TYR A N 1
ATOM 1433 C CA . TYR A 1 198 ? 7.875 -15.439 -11.848 1.00 68.12 198 TYR A CA 1
ATOM 1434 C C . TYR A 1 198 ? 7.073 -14.363 -11.109 1.00 68.12 198 TYR A C 1
ATOM 1436 O O . TYR A 1 198 ? 7.589 -13.718 -10.194 1.00 68.12 198 TYR A O 1
ATOM 1444 N N . ILE A 1 199 ? 5.783 -14.237 -11.442 1.00 74.25 199 ILE A N 1
ATOM 1445 C CA . ILE A 1 199 ? 4.836 -13.353 -10.748 1.00 74.25 199 ILE A CA 1
ATOM 1446 C C . ILE A 1 199 ? 4.801 -13.689 -9.252 1.00 74.25 199 ILE A C 1
ATOM 1448 O O . ILE A 1 199 ? 4.904 -12.787 -8.420 1.00 74.25 199 ILE A O 1
ATOM 1452 N N . LEU A 1 200 ? 4.715 -14.980 -8.905 1.00 78.81 200 LEU A N 1
ATOM 1453 C CA . LEU A 1 200 ? 4.670 -15.442 -7.515 1.00 78.81 200 LEU A CA 1
ATOM 1454 C C . LEU A 1 200 ? 5.984 -15.211 -6.757 1.00 78.81 200 LEU A C 1
ATOM 1456 O O . LEU A 1 200 ? 5.941 -14.841 -5.587 1.00 78.81 200 LEU A O 1
ATOM 1460 N N . MET A 1 201 ? 7.142 -15.376 -7.403 1.00 81.12 201 MET A N 1
ATOM 1461 C CA . MET A 1 201 ? 8.448 -15.121 -6.773 1.00 81.12 201 MET A CA 1
ATOM 1462 C C . MET A 1 201 ? 8.674 -13.641 -6.438 1.00 81.12 201 MET A C 1
ATOM 1464 O O . MET A 1 201 ? 9.501 -13.316 -5.583 1.00 81.12 201 MET A O 1
ATOM 1468 N N . ARG A 1 202 ? 7.961 -12.728 -7.106 1.00 80.62 202 ARG A N 1
ATOM 1469 C CA . ARG A 1 202 ? 8.062 -11.283 -6.867 1.00 80.62 202 ARG A CA 1
ATOM 1470 C C . ARG A 1 202 ? 7.191 -10.775 -5.728 1.00 80.62 202 ARG A C 1
ATOM 1472 O O . ARG A 1 202 ? 7.486 -9.699 -5.216 1.00 80.62 202 ARG A O 1
ATOM 1479 N N . VAL A 1 203 ? 6.186 -11.543 -5.311 1.00 87.69 203 VAL A N 1
ATOM 1480 C CA . VAL A 1 203 ? 5.323 -11.180 -4.184 1.00 87.69 203 VAL A CA 1
ATOM 1481 C C . VAL A 1 203 ? 6.149 -11.104 -2.902 1.00 87.69 203 VAL A C 1
ATOM 1483 O O . VAL A 1 203 ? 6.795 -12.076 -2.509 1.00 87.69 203 VAL A O 1
ATOM 1486 N N . ASP A 1 204 ? 6.085 -9.966 -2.214 1.00 89.44 204 ASP A N 1
ATOM 1487 C CA . ASP A 1 204 ? 6.612 -9.855 -0.857 1.00 89.44 204 ASP A CA 1
ATOM 1488 C C . ASP A 1 204 ? 5.656 -10.589 0.092 1.00 89.44 204 ASP A C 1
ATOM 1490 O O . ASP A 1 204 ? 4.606 -10.077 0.497 1.00 89.44 204 ASP A O 1
ATOM 1494 N N . ALA A 1 205 ? 6.016 -11.830 0.424 1.00 88.00 205 ALA A N 1
ATOM 1495 C CA . ALA A 1 205 ? 5.226 -12.685 1.298 1.00 88.00 205 ALA A CA 1
ATOM 1496 C C . ALA A 1 205 ? 5.022 -12.073 2.696 1.00 88.00 205 ALA A C 1
ATOM 1498 O O . ALA A 1 205 ? 3.985 -12.312 3.316 1.00 88.00 205 ALA A O 1
ATOM 1499 N N . GLY A 1 206 ? 5.974 -11.270 3.184 1.00 91.38 206 GLY A N 1
ATOM 1500 C CA . GLY A 1 206 ? 5.881 -10.589 4.471 1.00 91.38 206 GLY A CA 1
ATOM 1501 C C . GLY A 1 206 ? 4.815 -9.498 4.447 1.00 91.38 206 GLY A C 1
ATOM 1502 O O . GLY A 1 206 ? 3.895 -9.516 5.269 1.00 91.38 206 GLY A O 1
ATOM 1503 N N . LEU A 1 207 ? 4.882 -8.592 3.467 1.00 88.88 207 LEU A N 1
ATOM 1504 C CA . LEU A 1 207 ? 3.858 -7.559 3.268 1.00 88.88 207 LEU A CA 1
ATOM 1505 C C . LEU A 1 207 ? 2.483 -8.179 3.004 1.00 88.88 207 LEU A C 1
ATOM 1507 O O . LEU A 1 207 ? 1.498 -7.769 3.620 1.00 88.88 207 LEU A O 1
ATOM 1511 N N . ALA A 1 208 ? 2.404 -9.208 2.159 1.00 90.25 208 ALA A N 1
ATOM 1512 C CA . ALA A 1 208 ? 1.152 -9.905 1.888 1.00 90.25 208 ALA A CA 1
ATOM 1513 C C . ALA A 1 208 ? 0.552 -10.525 3.164 1.00 90.25 208 ALA A C 1
ATOM 1515 O O . ALA A 1 208 ? -0.635 -10.334 3.444 1.00 90.25 208 ALA A O 1
ATOM 1516 N N . ALA A 1 209 ? 1.363 -11.201 3.985 1.00 92.88 209 ALA A N 1
ATOM 1517 C CA . ALA A 1 209 ? 0.918 -11.782 5.251 1.00 92.88 209 ALA A CA 1
ATOM 1518 C C . ALA A 1 209 ? 0.431 -10.715 6.247 1.00 92.88 209 ALA A C 1
ATOM 1520 O O . ALA A 1 209 ? -0.610 -10.900 6.888 1.00 92.88 209 ALA A O 1
ATOM 1521 N N . ILE A 1 210 ? 1.129 -9.578 6.350 1.00 93.44 210 ILE A N 1
ATOM 1522 C CA . ILE A 1 210 ? 0.705 -8.442 7.183 1.00 93.44 210 ILE A CA 1
ATOM 1523 C C . ILE A 1 210 ? -0.636 -7.893 6.684 1.00 93.44 210 ILE A C 1
ATOM 1525 O O . ILE A 1 210 ? -1.561 -7.718 7.480 1.00 93.44 210 ILE A O 1
ATOM 1529 N N . GLY A 1 211 ? -0.774 -7.671 5.375 1.00 93.00 211 GLY A N 1
ATOM 1530 C CA . GLY A 1 211 ? -2.008 -7.186 4.762 1.00 93.00 211 GLY A CA 1
ATOM 1531 C C . GLY A 1 211 ? -3.199 -8.101 5.051 1.00 93.00 211 GLY A C 1
ATOM 1532 O O . GLY A 1 211 ? -4.226 -7.6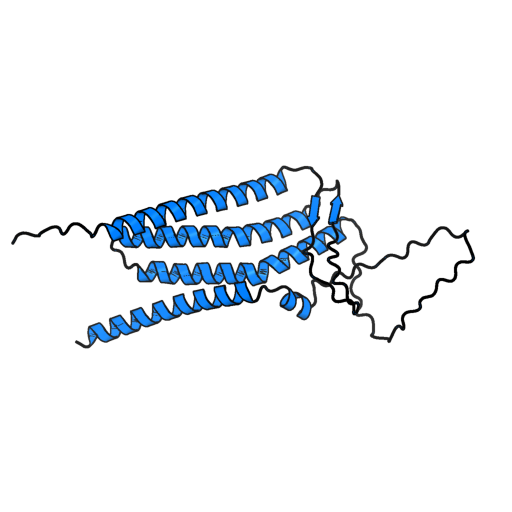40 5.555 1.00 93.00 211 GLY A O 1
ATOM 1533 N N . ILE A 1 212 ? -3.037 -9.411 4.836 1.00 94.94 212 ILE A N 1
ATOM 1534 C CA . ILE A 1 212 ? -4.054 -10.428 5.151 1.00 94.94 212 ILE A CA 1
ATOM 1535 C C . ILE A 1 212 ? -4.421 -10.387 6.637 1.00 94.94 212 ILE A C 1
ATOM 1537 O O . ILE A 1 212 ? -5.604 -10.353 6.980 1.00 94.94 212 ILE A O 1
ATOM 1541 N N . THR A 1 213 ? -3.426 -10.335 7.525 1.00 96.38 213 THR A N 1
ATOM 1542 C CA . THR A 1 213 ? -3.646 -10.304 8.978 1.00 96.38 213 THR A CA 1
ATOM 1543 C C . THR A 1 213 ? -4.463 -9.081 9.399 1.00 96.38 213 THR A C 1
ATOM 1545 O O . THR A 1 213 ? -5.399 -9.206 10.189 1.00 96.38 213 THR A O 1
ATOM 1548 N N . LEU A 1 214 ? -4.169 -7.903 8.841 1.00 94.44 214 LEU A N 1
ATOM 1549 C CA . LEU A 1 214 ? -4.915 -6.672 9.117 1.00 94.44 214 LEU A CA 1
ATOM 1550 C C . LEU A 1 214 ? -6.366 -6.747 8.618 1.00 94.44 214 LEU A C 1
ATOM 1552 O O . LEU A 1 214 ? -7.281 -6.344 9.342 1.00 94.44 214 LEU A O 1
ATOM 1556 N N . VAL A 1 215 ? -6.595 -7.304 7.423 1.00 95.31 215 VAL A N 1
ATOM 1557 C CA . VAL A 1 215 ? -7.951 -7.522 6.891 1.00 95.31 215 VAL A CA 1
ATOM 1558 C C . VAL A 1 215 ? -8.740 -8.464 7.800 1.00 95.31 215 VAL A C 1
ATOM 1560 O O . VAL A 1 215 ? -9.862 -8.135 8.197 1.00 95.31 215 VAL A O 1
ATOM 1563 N N . LEU A 1 216 ? -8.150 -9.602 8.176 1.00 96.19 216 LEU A N 1
ATOM 1564 C CA . LEU A 1 216 ? -8.779 -10.581 9.062 1.00 96.19 216 LEU A CA 1
ATOM 1565 C C . LEU A 1 216 ? -9.083 -9.987 10.438 1.00 96.19 216 LEU A C 1
ATOM 1567 O O . LEU A 1 216 ? -10.184 -10.180 10.945 1.00 96.19 216 LEU A O 1
ATOM 1571 N N . LEU A 1 217 ? -8.165 -9.207 11.015 1.00 95.31 217 LEU A N 1
ATOM 1572 C CA . LEU A 1 217 ? -8.390 -8.518 12.286 1.00 95.31 217 LEU A CA 1
ATOM 1573 C C . LEU A 1 217 ? -9.566 -7.535 12.189 1.00 95.31 217 LEU A C 1
ATOM 1575 O O . LEU A 1 217 ? -10.416 -7.492 13.079 1.00 95.31 217 LEU A O 1
ATOM 1579 N N . GLY A 1 218 ? -9.659 -6.782 11.089 1.00 92.56 218 GLY A N 1
ATOM 1580 C CA . GLY A 1 218 ? -10.799 -5.911 10.816 1.00 92.56 218 GLY A CA 1
ATOM 1581 C C . GLY A 1 218 ? -12.125 -6.680 10.766 1.00 92.56 218 GLY A C 1
ATOM 1582 O O . GLY A 1 218 ? -13.110 -6.257 11.376 1.00 92.56 218 GLY A O 1
ATOM 1583 N N . ILE A 1 219 ? -12.158 -7.833 10.093 1.00 94.81 219 ILE A N 1
ATOM 1584 C CA . ILE A 1 219 ? -13.344 -8.703 10.038 1.00 94.81 219 ILE A CA 1
ATOM 1585 C C . ILE A 1 219 ? -13.667 -9.275 11.424 1.00 94.81 219 ILE A C 1
ATOM 1587 O O . ILE A 1 219 ? -14.807 -9.182 11.864 1.00 94.81 219 ILE A O 1
ATOM 1591 N N . LEU A 1 220 ? -12.683 -9.771 12.170 1.00 94.88 220 LEU A N 1
ATOM 1592 C CA . LEU A 1 220 ? -12.909 -10.351 13.494 1.00 94.88 220 LEU A CA 1
ATOM 1593 C C . LEU A 1 220 ? -13.480 -9.321 14.481 1.00 94.88 220 LEU A C 1
ATOM 1595 O O . LEU A 1 220 ? -14.423 -9.610 15.217 1.00 94.88 220 LEU A O 1
ATOM 1599 N N . ILE A 1 221 ? -12.977 -8.082 14.444 1.00 93.50 221 ILE A N 1
ATOM 1600 C CA . ILE A 1 221 ? -13.515 -6.970 15.241 1.00 93.50 221 ILE A CA 1
ATOM 1601 C C . ILE A 1 221 ? -14.986 -6.711 14.889 1.00 93.50 221 ILE A C 1
ATOM 1603 O O . ILE A 1 221 ? -15.791 -6.434 15.778 1.00 93.50 221 ILE A O 1
ATOM 1607 N N . ARG A 1 222 ? -15.371 -6.811 13.609 1.00 92.25 222 ARG A N 1
ATOM 1608 C CA . ARG A 1 222 ? -16.773 -6.668 13.182 1.00 92.25 222 ARG A CA 1
ATOM 1609 C C . ARG A 1 222 ? -17.679 -7.664 13.887 1.00 92.25 222 ARG A C 1
ATOM 1611 O O . ARG A 1 222 ? -18.756 -7.273 14.339 1.00 92.25 222 ARG A O 1
ATOM 1618 N N . ASP A 1 223 ? -17.261 -8.919 13.899 1.00 93.25 223 ASP A N 1
ATOM 1619 C CA . ASP A 1 223 ? -18.080 -10.021 14.379 1.00 93.25 223 ASP A CA 1
ATOM 1620 C C . ASP A 1 223 ? -18.120 -10.034 15.906 1.00 93.25 223 ASP A C 1
ATOM 1622 O O . ASP A 1 223 ? -19.197 -10.185 16.476 1.00 93.25 223 ASP A O 1
ATOM 1626 N N . GLY A 1 224 ? -17.011 -9.695 16.571 1.00 91.69 224 GLY A N 1
ATOM 1627 C CA . GLY A 1 224 ? -16.984 -9.476 18.019 1.00 91.69 224 GLY A CA 1
ATOM 1628 C C . GLY A 1 224 ? -17.978 -8.404 18.485 1.00 91.69 224 GLY A C 1
ATOM 1629 O O . GLY A 1 224 ? -18.713 -8.622 19.444 1.00 91.69 224 GLY A O 1
ATOM 1630 N N . ILE A 1 225 ? -18.087 -7.275 17.768 1.00 91.56 225 ILE A N 1
ATOM 1631 C CA . ILE A 1 225 ? -19.081 -6.229 18.091 1.00 91.56 225 ILE A CA 1
ATOM 1632 C C . ILE A 1 225 ? -20.514 -6.740 17.915 1.00 91.56 225 ILE A C 1
ATOM 1634 O O . ILE A 1 225 ? -21.406 -6.328 18.656 1.00 91.56 225 ILE A O 1
ATOM 1638 N N . ARG A 1 226 ? -20.763 -7.571 16.895 1.00 91.06 226 ARG A N 1
ATOM 1639 C CA . ARG A 1 226 ? -22.094 -8.143 16.654 1.00 91.06 226 ARG A CA 1
ATOM 1640 C C . ARG A 1 226 ? -22.486 -9.068 17.801 1.00 91.06 226 ARG A C 1
ATOM 1642 O O . ARG A 1 226 ? -23.519 -8.832 18.410 1.00 91.06 226 ARG A O 1
ATOM 1649 N N . LEU A 1 227 ? -21.603 -9.998 18.160 1.00 92.75 227 LEU A N 1
ATOM 1650 C CA . LEU A 1 227 ? -21.821 -10.926 19.270 1.00 92.75 227 LEU A CA 1
ATOM 1651 C C . LEU A 1 227 ? -22.055 -10.196 20.596 1.00 92.75 227 LEU A C 1
ATOM 1653 O O . LEU A 1 227 ? -22.967 -10.557 21.332 1.00 92.75 227 LEU A O 1
ATOM 1657 N N . GLN A 1 228 ? -21.294 -9.133 20.875 1.00 91.62 228 GLN A N 1
ATOM 1658 C CA . GLN A 1 228 ? -21.493 -8.340 22.089 1.00 91.62 228 GLN A CA 1
ATOM 1659 C C . GLN A 1 228 ? -22.900 -7.718 22.143 1.00 91.62 228 GLN A C 1
ATOM 1661 O O . GLN A 1 228 ? -23.570 -7.790 23.172 1.00 91.62 228 GLN A O 1
ATOM 1666 N N . ARG A 1 229 ? -23.377 -7.145 21.032 1.00 89.62 229 ARG A N 1
ATOM 1667 C CA . ARG A 1 229 ? -24.730 -6.567 20.964 1.00 89.62 229 ARG A CA 1
ATOM 1668 C C . ARG A 1 229 ? -25.819 -7.616 21.135 1.00 89.62 229 ARG A C 1
ATOM 1670 O O . ARG A 1 229 ? -26.823 -7.332 21.777 1.00 89.62 229 ARG A O 1
ATOM 1677 N N . ASP A 1 230 ? -25.609 -8.807 20.585 1.00 92.44 230 ASP A N 1
ATOM 1678 C CA . ASP A 1 230 ? -26.562 -9.907 20.714 1.00 92.44 230 ASP A CA 1
ATOM 1679 C C . ASP A 1 230 ? -26.637 -10.397 22.173 1.00 92.44 230 ASP A C 1
ATOM 1681 O O . ASP A 1 230 ? -27.723 -10.699 22.663 1.00 92.44 230 ASP A O 1
ATOM 1685 N N . THR A 1 231 ? -25.517 -10.392 22.911 1.00 92.31 231 THR A N 1
ATOM 1686 C CA . THR A 1 231 ? -25.505 -10.732 24.348 1.00 92.31 231 THR A CA 1
ATOM 1687 C C . THR A 1 231 ? -26.113 -9.656 25.248 1.00 92.31 231 THR A C 1
ATOM 1689 O O . THR A 1 231 ? -26.721 -9.991 26.260 1.00 92.31 231 THR A O 1
ATOM 1692 N N . GLU A 1 232 ? -25.999 -8.375 24.885 1.00 88.94 232 GLU A N 1
ATOM 1693 C CA . GLU A 1 232 ? -26.600 -7.264 25.641 1.00 88.94 232 GLU A CA 1
ATOM 1694 C C . GLU A 1 232 ? -28.138 -7.260 25.563 1.00 88.94 232 GLU A C 1
ATOM 1696 O O . GLU A 1 232 ? -28.784 -6.688 26.431 1.00 88.94 232 GLU A O 1
ATOM 1701 N N . GLY A 1 233 ? -28.734 -7.907 24.554 1.00 83.38 233 GLY A N 1
ATOM 1702 C CA . GLY A 1 233 ? -30.191 -8.041 24.424 1.00 83.38 233 GLY A CA 1
ATOM 1703 C C . GLY A 1 233 ? -30.813 -9.208 25.203 1.00 83.38 233 GLY A C 1
ATOM 1704 O O . GLY A 1 233 ? -32.033 -9.354 25.185 1.00 83.38 233 GLY A O 1
ATOM 1705 N N . LEU A 1 234 ? -29.998 -10.055 25.842 1.00 79.50 234 LEU A N 1
ATOM 1706 C CA . LEU A 1 234 ? -30.431 -11.263 26.563 1.00 79.50 234 LEU A CA 1
ATOM 1707 C C . LEU A 1 234 ? -30.513 -11.083 28.091 1.00 79.50 234 LEU A C 1
ATOM 1709 O O . LEU A 1 234 ? -30.963 -12.004 28.773 1.00 79.50 234 LEU A O 1
ATOM 1713 N N . VAL A 1 235 ? -30.081 -9.933 28.620 1.00 65.44 235 VAL A N 1
ATOM 1714 C CA . VAL A 1 235 ? -30.088 -9.577 30.054 1.00 65.44 235 VAL A CA 1
ATOM 1715 C C . VAL A 1 235 ? -31.071 -8.441 30.292 1.00 65.44 235 VAL A C 1
ATOM 1717 O O . VAL A 1 235 ? -31.822 -8.526 31.288 1.00 65.44 235 VAL A O 1
#

Solvent-accessible surface area (backbone atoms only — not comparable to full-atom values): 13348 Å² total; per-residue (Å²): 136,85,83,76,82,76,77,77,63,68,70,61,57,52,53,36,52,52,36,41,53,52,15,50,52,39,35,52,53,29,52,51,51,49,50,50,50,53,49,46,68,75,65,53,94,57,68,45,75,46,75,47,82,58,59,69,49,82,53,100,54,99,60,77,50,64,74,44,63,70,47,73,39,88,62,84,55,60,64,17,51,54,30,39,50,51,24,53,45,43,53,36,48,36,45,36,42,50,16,51,37,36,38,48,46,35,49,21,68,72,68,73,45,74,44,68,62,50,49,25,54,34,29,33,54,38,10,49,39,33,26,44,31,21,53,48,25,51,50,27,47,46,49,13,54,50,40,40,44,51,73,71,64,49,78,72,50,73,77,66,78,71,74,87,63,90,75,70,85,78,86,79,78,81,93,83,80,95,80,70,84,78,78,74,77,75,79,73,64,74,71,58,80,83,41,70,71,53,56,59,71,52,36,38,63,64,42,31,51,51,8,50,50,31,28,51,51,17,52,50,52,53,50,53,55,49,54,53,56,59,56,64,74,75,115

Organism: NCBI:txid2708254

Foldseek 3Di:
DDDPPDDDDPVLVVLLVVLLVLLVVLQVVLVVQLCCLVCVLPVDLAWDFQFQAQDFDPPVDPDRDRDTDTDTDSDNLNQLSVLLSVLVNLVSVLSNLSSVLSNLLSVCSVVVHPSLVSLLVSLQVNLVSLLCSLQPSLLSSLSSVVSSCVVVVQPQPPCPVPPPDPPDPPPDDDDPDDDDDDPPPRPNPHSPSPDPVVSVVSGPPVSNVSSVVSNVVSVVSVVVVVVVVVVVVVD

Secondary structure (DSSP, 8-state):
-----PPPPHHHHHHHHHHHHHHHHHHHHHHHHHHHHHHHHHH--S-EEEE-----B--SSSS-B----EEEESS--HHHHHHHHHHHHHHHHHHHHHHHHHHHHHHHHHTT--HHHHHHHHHHHHHHHHHHHHHHHHHHHHHHHHHHHHHTT--------------------------S------------TT-HHHHHHHS-HHHHHHHHHHHHHHHHHHHHHHHHHHHHT--

Mean predicted aligned error: 11.45 Å

Radius of gyration: 26.8 Å; Cα contacts (8 Å, |Δi|>4): 241; chains: 1; bounding box: 73×48×80 Å